Protein AF-A0A5J4VX66-F1 (afdb_monomer_lite)

Secondary structure (DSSP, 8-state):
-------EEEE----------------------------THHHHHHHHHHHHHHTTSS------------PPPHHHHHHHHHHHHHHHHH-S-GGGGGGGHHHHHHHHHHS-HHHHHHHHHHHHHHHHTT-----HHHHHHHHHHHHHHHHHHHHHHHHHHHHHHHHHHHHHHHHHHHHHHHHHHH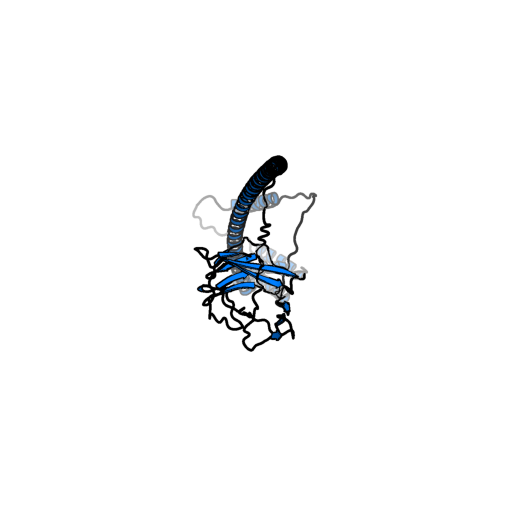HHHHHHHHHHHHHHHHHHHHHHHHHHHHHHHHHHHHHTTS-------------PPPPPEE---SSSEEE-TTSEEEEESSSS-----EES---SSEEEEEEE-S--SS-EEEEE-TT----TT--TTSTTTTTSEEEEETTS-EEETTEEE--SPPP-TT-EEEEEEESSSSS-EEE-

Foldseek 3Di:
DDDDAFAAEEADDDDDDDDDDDDDDDDDDDDDDDDDDDDPVVVVVVVVVVVVVVVVVDDDDDDDDPPPPPDPPPVVLLVVLVVLQVCLVPDPDCLVCLVCLVVLVVCLVPNDPSSVVSSVSSNVSCVVVVSDRPDVVVVVVVVVVVVVVVVVVVVVVVVVVVVVVVVVVVVVVVVVVVVVVVVVVVVVVVVVVVVVVVVVVVVVVVVVVVVVVVVVVVVVVVVVPDDDDDDDDPPPDDDDDDDKDKDDDDDAWDDDVVHSYIYGRDPWDDDIDMDDDDQAAKDKRKYWYQAQPWDKDWDFDPPDDADIRGDCLDPPNLQRIWIQTQCQWIGHPNDIDHDGDHHHHGDIDMWMWHNPDVVTDIDD

Sequence (364 aa):
MGQKSQLVTFLSPLHLFFIENLCNSWSSQFLQGKNCDRTTSDVQKELKQNHQKLNKKHTSSSSEQEQEEESEPIFVKVGLLTVVQKLAEEIENPIILGDLVPILEEIKKNGEKEMIKKARTILGCLREQEITAPQLNELNEKDEKIRQLEETNRRHEEQIRRNNEENRRKISDLVKKDEQNKMKISDLQRKDEDNKRKISDLQRKDEDNKRKISDLERQLADSKSKPIIINQIDSKPKSEEIPISITVPSGSYTKKEGEFTYTSTKDEWKTFPISPDVSKGVYRCEMKINKEEGASVGVMNQGLEVPFGKWPGFEPYCKDCKVFYKSGKVGQQSEYTDGNQQMKDGDLVSIEVNMDATPRTAHL

Structure (mmCIF, N/CA/C/O backbone):
data_AF-A0A5J4VX66-F1
#
_entry.id   AF-A0A5J4VX66-F1
#
loop_
_atom_site.group_PDB
_atom_site.id
_atom_site.type_symbol
_atom_site.label_atom_id
_atom_site.label_alt_id
_atom_site.label_comp_id
_atom_site.label_asym_id
_atom_site.label_entity_id
_atom_site.label_seq_id
_atom_site.pdbx_PDB_ins_code
_atom_site.Cartn_x
_atom_site.Cartn_y
_atom_site.Cartn_z
_atom_site.occupancy
_atom_site.B_iso_or_equiv
_atom_site.auth_seq_id
_atom_site.auth_comp_id
_atom_site.auth_asym_id
_atom_site.auth_atom_id
_atom_site.pdbx_PDB_model_num
ATOM 1 N N . MET A 1 1 ? -11.323 10.016 47.876 1.00 28.33 1 MET A N 1
ATOM 2 C CA . MET A 1 1 ? -10.208 9.176 48.369 1.00 28.33 1 MET A CA 1
ATOM 3 C C . MET A 1 1 ? -9.547 8.556 47.155 1.00 28.33 1 MET A C 1
ATOM 5 O O . MET A 1 1 ? -10.268 8.088 46.285 1.00 28.33 1 MET A O 1
ATOM 9 N N . GLY A 1 2 ? -8.232 8.738 47.034 1.00 30.25 2 GLY A N 1
ATOM 10 C CA . GLY A 1 2 ? -7.498 8.664 45.769 1.00 30.25 2 GLY A CA 1
ATOM 11 C C . GLY A 1 2 ? -7.409 7.266 45.166 1.00 30.25 2 GLY A C 1
ATOM 12 O O . GLY A 1 2 ? -7.047 6.322 45.861 1.00 30.25 2 GLY A O 1
ATOM 13 N N . GLN A 1 3 ? -7.702 7.182 43.868 1.00 25.17 3 GLN A N 1
ATOM 14 C CA . GLN A 1 3 ? -7.319 6.063 43.011 1.00 25.17 3 GLN A CA 1
ATOM 15 C C . GLN A 1 3 ? -5.794 6.059 42.889 1.00 25.17 3 GLN A C 1
ATOM 17 O O . GLN A 1 3 ? -5.202 7.065 42.491 1.00 25.17 3 GLN A O 1
ATOM 22 N N . LYS A 1 4 ? -5.153 4.949 43.253 1.00 24.64 4 LYS A N 1
ATOM 23 C CA . LYS A 1 4 ? -3.740 4.717 42.952 1.00 24.64 4 LYS A CA 1
ATOM 24 C C . LYS A 1 4 ? -3.673 3.797 41.738 1.00 24.64 4 LYS A C 1
ATOM 26 O O . LYS A 1 4 ? -3.465 2.600 41.872 1.00 24.64 4 LYS A O 1
ATOM 31 N N . SER A 1 5 ? -3.818 4.368 40.543 1.00 27.53 5 SER A N 1
ATOM 32 C CA . SER A 1 5 ? -3.482 3.657 39.307 1.00 27.53 5 SER A CA 1
ATOM 33 C C . SER A 1 5 ? -1.985 3.337 39.314 1.00 27.53 5 SER A C 1
ATOM 35 O O . SER A 1 5 ? -1.147 4.238 39.401 1.00 27.53 5 SER A O 1
ATOM 37 N N . GLN A 1 6 ? -1.639 2.051 39.265 1.00 33.50 6 GLN A N 1
ATOM 38 C CA . GLN A 1 6 ? -0.253 1.611 39.127 1.00 33.50 6 GLN A CA 1
ATOM 39 C C . GLN A 1 6 ? 0.161 1.760 37.663 1.00 33.50 6 GLN A C 1
ATOM 41 O O . GLN A 1 6 ? -0.250 1.002 36.793 1.00 33.50 6 GLN A O 1
ATOM 46 N N . LEU A 1 7 ? 0.942 2.804 37.396 1.00 29.03 7 LEU A N 1
ATOM 47 C CA . LEU A 1 7 ? 1.386 3.190 36.065 1.00 29.03 7 LEU A CA 1
ATOM 48 C C . LEU A 1 7 ? 2.610 2.350 35.657 1.00 29.03 7 LEU A C 1
ATOM 50 O O . LEU A 1 7 ? 3.665 2.431 36.290 1.00 29.03 7 LEU A O 1
ATOM 54 N N . VAL A 1 8 ? 2.474 1.558 34.595 1.00 31.41 8 VAL A N 1
ATOM 55 C CA . VAL A 1 8 ? 3.586 0.841 33.947 1.00 31.41 8 VAL A CA 1
ATOM 56 C C . VAL A 1 8 ? 4.132 1.726 32.814 1.00 31.41 8 VAL A C 1
ATOM 58 O O . VAL A 1 8 ? 3.337 2.267 32.049 1.00 31.41 8 VAL A O 1
ATOM 61 N N . THR A 1 9 ? 5.454 1.911 32.703 1.00 30.39 9 THR A N 1
ATOM 62 C CA . THR A 1 9 ? 6.088 2.927 31.822 1.00 30.39 9 THR A CA 1
ATOM 63 C C . THR A 1 9 ? 7.230 2.335 30.995 1.00 30.39 9 THR A C 1
ATOM 65 O O . THR A 1 9 ? 8.002 1.561 31.539 1.00 30.39 9 THR A O 1
ATOM 68 N N . PHE A 1 10 ? 7.412 2.730 29.725 1.00 31.98 10 PHE A N 1
ATOM 69 C CA . PHE A 1 10 ? 8.552 2.296 28.894 1.00 31.98 10 PHE A CA 1
ATOM 70 C C . PHE A 1 10 ? 9.232 3.449 28.123 1.00 31.98 10 PHE A C 1
ATOM 72 O O . PHE A 1 10 ? 8.546 4.379 27.696 1.00 31.98 10 PHE A O 1
ATOM 79 N N . LEU A 1 11 ? 10.568 3.400 27.953 1.00 32.88 11 LEU A N 1
ATOM 80 C CA . LEU A 1 11 ? 11.398 4.404 27.246 1.00 32.88 11 LEU A CA 1
ATOM 81 C C . LEU A 1 11 ? 12.502 3.751 26.353 1.00 32.88 11 LEU A C 1
ATOM 83 O O . LEU A 1 11 ? 13.255 2.937 26.876 1.00 32.88 11 LEU A O 1
ATOM 87 N N . SER A 1 12 ? 12.530 4.129 25.052 1.00 38.22 12 SER A N 1
ATOM 88 C CA . SER A 1 12 ? 13.565 4.279 23.955 1.00 38.22 12 SER A CA 1
ATOM 89 C C . SER A 1 12 ? 14.944 3.548 23.960 1.00 38.22 12 SER A C 1
ATOM 91 O O . SER A 1 12 ? 15.322 3.157 25.058 1.00 38.22 12 SER A O 1
ATOM 93 N N . PRO A 1 13 ? 15.789 3.475 22.865 1.00 47.50 13 PRO A N 1
ATOM 94 C CA . PRO A 1 13 ? 15.903 4.411 21.698 1.00 47.50 13 PRO A CA 1
ATOM 95 C C . PRO A 1 13 ? 16.392 3.945 20.269 1.00 47.50 13 PRO A C 1
ATOM 97 O O . PRO A 1 13 ? 17.110 2.964 20.127 1.00 47.50 13 PRO A O 1
ATOM 100 N N . LEU A 1 14 ? 16.077 4.786 19.249 1.00 24.66 14 LEU A N 1
ATOM 101 C CA . LEU A 1 14 ? 16.797 5.265 18.012 1.00 24.66 14 LEU A CA 1
ATOM 102 C C . LEU A 1 14 ? 17.849 4.410 17.235 1.00 24.66 14 LEU A C 1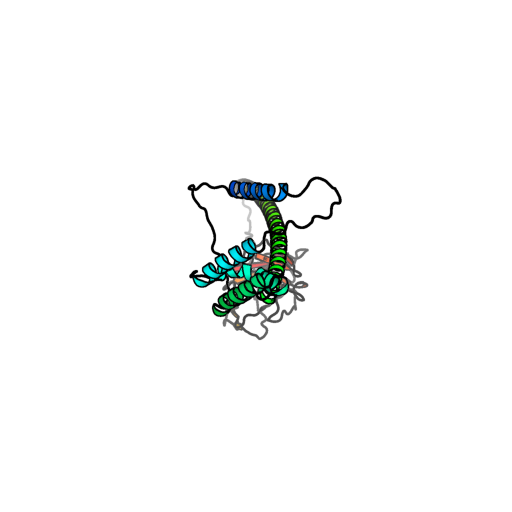
ATOM 104 O O . LEU A 1 14 ? 18.895 4.110 17.801 1.00 24.66 14 LEU A O 1
ATOM 108 N N . HIS A 1 15 ? 17.727 4.309 15.883 1.00 22.38 15 HIS A N 1
ATOM 109 C CA . HIS A 1 15 ? 18.606 4.987 14.874 1.00 22.38 15 HIS A CA 1
ATOM 110 C C . HIS A 1 15 ? 18.255 4.769 13.367 1.00 22.38 15 HIS A C 1
ATOM 112 O O . HIS A 1 15 ? 17.775 3.717 12.960 1.00 22.38 15 HIS A O 1
ATOM 118 N N . LEU A 1 16 ? 18.572 5.790 12.544 1.00 21.75 16 LEU A N 1
ATOM 119 C CA . LEU A 1 16 ? 18.604 5.865 11.060 1.00 21.75 16 LEU A CA 1
ATOM 120 C C . LEU A 1 16 ? 19.635 4.923 10.380 1.00 21.75 16 LEU A C 1
ATOM 122 O O . LEU A 1 16 ? 20.741 4.824 10.905 1.00 21.75 16 LEU A O 1
ATOM 126 N N . PHE A 1 17 ? 19.357 4.421 9.153 1.00 20.06 17 PHE A N 1
ATOM 127 C CA . PHE A 1 17 ? 20.021 4.770 7.854 1.00 20.06 17 PHE A CA 1
ATOM 128 C C . PHE A 1 17 ? 19.624 3.851 6.662 1.00 20.06 17 PHE A C 1
ATOM 130 O O . PHE A 1 17 ? 19.423 2.662 6.876 1.00 20.06 17 PHE A O 1
ATOM 137 N N . PHE A 1 18 ? 19.565 4.413 5.432 1.00 19.34 18 PHE A N 1
ATOM 138 C CA . PHE A 1 18 ? 20.145 3.980 4.115 1.00 19.34 18 PHE A CA 1
ATOM 139 C C . PHE A 1 18 ? 19.462 4.780 2.969 1.00 19.34 18 PHE A C 1
ATOM 141 O O . PHE A 1 18 ? 18.240 4.789 2.892 1.00 19.34 18 PHE A O 1
ATOM 148 N N . ILE A 1 19 ? 20.114 5.728 2.270 1.00 22.38 19 ILE A N 1
ATOM 149 C CA . ILE A 1 19 ? 20.975 5.671 1.052 1.00 22.38 19 ILE A CA 1
ATOM 150 C C . ILE A 1 19 ? 20.392 4.901 -0.153 1.00 22.38 19 ILE A C 1
ATOM 152 O O . ILE A 1 19 ? 20.441 3.681 -0.161 1.00 22.38 19 ILE A O 1
ATOM 156 N N . GLU A 1 20 ? 20.000 5.650 -1.199 1.00 22.31 20 GLU A N 1
ATOM 157 C CA . GLU A 1 20 ? 20.262 5.426 -2.645 1.00 22.31 20 GLU A CA 1
ATOM 158 C C . GLU A 1 20 ? 19.949 6.753 -3.389 1.00 22.31 20 GLU A C 1
ATOM 160 O O . GLU A 1 20 ? 18.867 7.310 -3.246 1.00 22.31 20 GLU A O 1
ATOM 165 N N . ASN A 1 21 ? 20.957 7.511 -3.832 1.00 22.28 21 ASN A N 1
ATOM 166 C CA . ASN A 1 21 ? 21.608 7.537 -5.155 1.00 22.28 21 ASN A CA 1
ATOM 167 C C . ASN A 1 21 ? 20.771 8.079 -6.339 1.00 22.28 21 ASN A C 1
ATOM 169 O O . ASN A 1 21 ? 19.810 7.468 -6.780 1.00 22.28 21 ASN A O 1
ATOM 173 N N . LEU A 1 22 ? 21.253 9.223 -6.857 1.00 23.11 22 LEU A N 1
ATOM 174 C CA . LEU A 1 22 ? 21.385 9.640 -8.266 1.00 23.11 22 LEU A CA 1
ATOM 175 C C . LEU A 1 22 ? 20.269 9.252 -9.259 1.00 23.11 22 LEU A C 1
ATOM 177 O O . LEU A 1 22 ? 20.158 8.097 -9.643 1.00 23.11 22 LEU A O 1
ATOM 181 N N . CYS A 1 23 ? 19.595 10.243 -9.857 1.00 22.12 23 CYS A N 1
ATOM 182 C CA . CYS A 1 23 ? 19.943 10.784 -11.186 1.00 22.12 23 CYS A CA 1
ATOM 183 C C . CYS A 1 23 ? 18.828 11.712 -11.727 1.00 22.12 23 CYS A C 1
ATOM 185 O O . CYS A 1 23 ? 17.652 11.372 -11.698 1.00 22.12 23 CYS A O 1
ATOM 187 N N . ASN A 1 24 ? 19.247 12.877 -12.226 1.00 24.03 24 ASN A N 1
ATOM 188 C CA . ASN A 1 24 ? 18.718 13.686 -13.335 1.00 24.03 24 ASN A CA 1
ATOM 189 C C . ASN A 1 24 ? 17.278 13.467 -13.852 1.00 24.03 24 ASN A C 1
ATOM 191 O O . ASN A 1 24 ? 16.970 12.422 -14.411 1.00 24.03 24 ASN A O 1
ATOM 195 N N . SER A 1 25 ? 16.508 14.561 -13.944 1.00 24.12 25 SER A N 1
ATOM 196 C CA . SER A 1 25 ? 15.957 14.979 -15.245 1.00 24.12 25 SER A CA 1
ATOM 197 C C . SER A 1 25 ? 15.531 16.448 -15.253 1.00 24.12 25 SER A C 1
ATOM 199 O O . SER A 1 25 ? 14.672 16.888 -14.495 1.00 24.12 25 SER A O 1
ATOM 201 N N . TRP A 1 26 ? 16.134 17.178 -16.185 1.00 22.66 26 TRP A N 1
ATOM 202 C CA . TRP A 1 26 ? 15.591 18.364 -16.841 1.00 22.66 26 TRP A CA 1
ATOM 203 C C . TRP A 1 26 ? 14.411 17.994 -17.761 1.00 22.66 26 TRP A C 1
ATOM 205 O O . TRP A 1 26 ? 14.275 16.831 -18.137 1.00 22.66 26 TRP A O 1
ATOM 215 N N . SER A 1 27 ? 13.686 19.024 -18.224 1.00 25.44 27 SER A N 1
ATOM 216 C CA . SER A 1 27 ? 12.622 19.036 -19.260 1.00 25.44 27 SER A CA 1
ATOM 217 C C . SER A 1 27 ? 11.206 18.784 -18.723 1.00 25.44 27 SER A C 1
ATOM 219 O O . SER A 1 27 ? 10.980 17.826 -18.001 1.00 25.44 27 SER A O 1
ATOM 221 N N . SER A 1 28 ? 10.167 19.568 -19.019 1.00 26.17 28 SER A N 1
ATOM 222 C CA . SER A 1 28 ? 9.960 20.713 -19.919 1.00 26.17 28 SER A CA 1
ATOM 223 C C . SER A 1 28 ? 8.655 21.403 -19.508 1.00 26.17 28 SER A C 1
ATOM 225 O O . SER A 1 28 ? 7.717 20.701 -19.149 1.00 26.17 28 SER A O 1
ATOM 227 N N . GLN A 1 29 ? 8.523 22.719 -19.716 1.00 27.16 29 GLN A N 1
ATOM 228 C CA . GLN A 1 29 ? 7.242 23.310 -20.127 1.00 27.16 29 GLN A CA 1
ATOM 229 C C . GLN A 1 29 ? 7.456 24.466 -21.122 1.00 27.16 29 GLN A C 1
ATOM 231 O O . GLN A 1 29 ? 8.001 25.511 -20.795 1.00 27.16 29 GLN A O 1
ATOM 236 N N . PHE A 1 30 ? 7.016 24.176 -22.348 1.00 25.38 30 PHE A N 1
ATOM 237 C CA . PHE A 1 30 ? 6.320 25.007 -23.333 1.00 25.38 30 PHE A CA 1
ATOM 238 C C . PHE A 1 30 ? 6.886 26.347 -23.846 1.00 25.38 30 PHE A C 1
ATOM 240 O O . PHE A 1 30 ? 6.917 27.373 -23.175 1.00 25.38 30 PHE A O 1
ATOM 247 N N . LEU A 1 31 ? 7.155 26.305 -25.156 1.00 29.14 31 LEU A N 1
ATOM 248 C CA . LEU A 1 31 ? 7.210 27.397 -26.125 1.00 29.14 31 LEU A CA 1
ATOM 249 C C . LEU A 1 31 ? 5.894 28.192 -26.198 1.00 29.14 31 LEU A C 1
ATOM 251 O O . LEU A 1 31 ? 4.817 27.611 -26.335 1.00 29.14 31 LEU A O 1
ATOM 255 N N . GLN A 1 32 ? 6.010 29.519 -26.286 1.00 28.36 32 GLN A N 1
ATOM 256 C CA . GLN A 1 32 ? 5.078 30.357 -27.040 1.00 28.36 32 GLN A CA 1
ATOM 257 C C . GLN A 1 32 ? 5.788 30.929 -28.274 1.00 28.36 32 GLN A C 1
ATOM 259 O O . GLN A 1 32 ? 6.827 31.570 -28.167 1.00 28.36 32 GLN A O 1
ATOM 264 N N . GLY A 1 33 ? 5.179 30.629 -29.425 1.00 28.02 33 GLY A N 1
ATOM 265 C CA . GLY A 1 33 ? 5.251 31.221 -30.765 1.00 28.02 33 GLY A CA 1
ATOM 266 C C . GLY A 1 33 ? 6.369 32.193 -31.158 1.00 28.02 33 GLY A C 1
ATOM 267 O O . GLY A 1 33 ? 6.520 33.257 -30.568 1.00 28.02 33 GLY A O 1
ATOM 268 N N . LYS A 1 34 ? 6.959 31.941 -32.336 1.00 31.97 34 LYS A N 1
ATOM 269 C CA . LYS A 1 34 ? 6.631 32.659 -33.590 1.00 31.97 34 LYS A CA 1
ATOM 270 C C . LYS A 1 34 ? 7.486 32.147 -34.765 1.00 31.97 34 LYS A C 1
ATOM 272 O O . LYS A 1 34 ? 8.694 32.022 -34.641 1.00 31.97 34 LYS A O 1
ATOM 277 N N . ASN A 1 35 ? 6.793 31.869 -35.872 1.00 31.75 35 ASN A N 1
ATOM 278 C CA . ASN A 1 35 ? 7.180 31.888 -37.290 1.00 31.75 35 ASN A CA 1
ATOM 279 C C . ASN A 1 35 ? 8.654 31.701 -37.690 1.00 31.75 35 ASN A C 1
ATOM 281 O O . ASN A 1 35 ? 9.466 32.599 -37.489 1.00 31.75 35 ASN A O 1
ATOM 285 N N . CYS A 1 36 ? 8.920 30.659 -38.486 1.00 31.31 36 CYS A N 1
ATOM 286 C CA . CYS A 1 36 ? 9.603 30.844 -39.770 1.00 31.31 36 CYS A CA 1
ATOM 287 C C . CYS A 1 36 ? 9.294 29.674 -40.719 1.00 31.31 36 CYS A C 1
ATOM 289 O O . CYS A 1 36 ? 9.492 28.508 -40.378 1.00 31.31 36 CYS A O 1
ATOM 291 N N . ASP A 1 37 ? 8.772 30.020 -41.891 1.00 42.91 37 ASP A N 1
ATOM 292 C CA . ASP A 1 37 ? 8.395 29.141 -42.991 1.00 42.91 37 ASP A CA 1
ATOM 293 C C . ASP A 1 37 ? 9.602 28.474 -43.662 1.00 42.91 37 ASP A C 1
ATOM 295 O O . ASP A 1 37 ? 10.536 29.149 -44.096 1.00 42.91 37 ASP A O 1
ATOM 299 N N . ARG A 1 38 ? 9.522 27.149 -43.820 1.00 38.09 38 ARG A N 1
ATOM 300 C CA . ARG A 1 38 ? 9.864 26.381 -45.036 1.00 38.09 38 ARG A CA 1
ATOM 301 C C . ARG A 1 38 ? 9.614 24.908 -44.734 1.00 38.09 38 ARG A C 1
ATOM 303 O O . ARG A 1 38 ? 10.350 24.279 -43.979 1.00 38.09 38 ARG A O 1
ATOM 310 N N . THR A 1 39 ? 8.547 24.355 -45.296 1.00 41.06 39 THR A N 1
ATOM 311 C CA . THR A 1 39 ? 8.200 22.953 -45.082 1.00 41.06 39 THR A CA 1
ATOM 312 C C . THR A 1 39 ? 9.131 22.040 -45.874 1.00 41.06 39 THR A C 1
ATOM 314 O O . THR A 1 39 ? 9.280 22.169 -47.087 1.00 41.06 39 THR A O 1
ATOM 317 N N . THR A 1 40 ? 9.688 21.045 -45.190 1.00 40.88 40 THR A N 1
ATOM 318 C CA . THR A 1 40 ? 10.503 19.920 -45.686 1.00 40.88 40 THR A CA 1
ATOM 319 C C . THR A 1 40 ? 9.847 19.085 -46.804 1.00 40.88 40 THR A C 1
ATOM 321 O O . THR A 1 40 ? 10.491 18.214 -47.385 1.00 40.88 40 THR A O 1
ATOM 324 N N . SER A 1 41 ? 8.591 19.381 -47.152 1.00 46.91 41 SER A N 1
ATOM 325 C CA . SER A 1 41 ? 7.848 18.823 -48.286 1.00 46.91 41 SER A CA 1
ATOM 326 C C . SER A 1 41 ? 8.359 19.320 -49.648 1.00 46.91 41 SER A C 1
ATOM 328 O O . SER A 1 41 ? 8.357 18.557 -50.615 1.00 46.91 41 SER A O 1
ATOM 330 N N . ASP A 1 42 ? 8.843 20.563 -49.744 1.00 48.31 42 ASP A N 1
ATOM 331 C CA . ASP A 1 42 ? 9.209 21.152 -51.043 1.00 48.31 42 ASP A CA 1
ATOM 332 C C . ASP A 1 42 ? 10.585 20.676 -51.532 1.00 48.31 42 ASP A C 1
ATOM 334 O O . ASP A 1 42 ? 10.756 20.358 -52.709 1.00 48.31 42 ASP A O 1
ATOM 338 N N . VAL A 1 43 ? 11.524 20.456 -50.606 1.00 48.53 43 VAL A N 1
ATOM 339 C CA . VAL A 1 43 ? 12.864 19.919 -50.910 1.00 48.53 43 VAL A CA 1
ATOM 340 C C . VAL A 1 43 ? 12.799 18.446 -51.352 1.00 48.53 43 VAL A C 1
ATOM 342 O O . VAL A 1 43 ? 13.544 18.020 -52.235 1.00 48.53 43 VAL A O 1
ATOM 345 N N . GLN A 1 44 ? 11.858 17.654 -50.819 1.00 43.09 44 GLN A N 1
ATOM 346 C CA . GLN A 1 44 ? 11.659 16.263 -51.258 1.00 43.09 44 GLN A CA 1
ATOM 347 C C . GLN A 1 44 ? 10.990 16.146 -52.637 1.00 43.09 44 GLN A C 1
ATOM 349 O O . GLN A 1 44 ? 11.171 15.133 -53.322 1.00 43.09 44 GLN A O 1
ATOM 354 N N . LYS A 1 45 ? 10.233 17.162 -53.068 1.00 51.44 45 LYS A N 1
ATOM 355 C CA . LYS A 1 45 ? 9.588 17.188 -54.390 1.00 51.44 45 LYS A CA 1
ATOM 356 C C . LYS A 1 45 ? 10.583 17.540 -55.501 1.00 51.44 45 LYS A C 1
ATOM 358 O O . LYS A 1 45 ? 10.530 16.929 -56.568 1.00 51.44 45 LYS A O 1
ATOM 363 N N . GLU A 1 46 ? 11.534 18.431 -55.221 1.00 46.94 46 GLU A N 1
ATOM 364 C CA . GLU A 1 46 ? 12.599 18.825 -56.156 1.00 46.94 46 GLU A CA 1
ATOM 365 C C . GLU A 1 46 ? 13.635 17.703 -56.383 1.00 46.94 46 GLU A C 1
ATOM 367 O O . GLU A 1 46 ? 14.020 17.421 -57.521 1.00 46.94 46 GLU A O 1
ATOM 372 N N . LEU A 1 47 ? 13.999 16.955 -55.331 1.00 44.41 47 LEU A N 1
ATOM 373 C CA . LEU A 1 47 ? 14.911 15.804 -55.437 1.00 44.41 47 LEU A CA 1
ATOM 374 C C . LEU A 1 47 ? 14.308 14.622 -56.221 1.00 44.41 47 LEU A C 1
ATOM 376 O O . LEU A 1 47 ? 15.016 13.968 -56.991 1.00 44.41 47 LEU A O 1
ATOM 380 N N . LYS A 1 48 ? 12.994 14.375 -56.104 1.00 48.12 48 LYS A N 1
ATOM 381 C CA . LYS A 1 48 ? 12.308 13.322 -56.879 1.00 48.12 48 LYS A CA 1
ATOM 382 C C . LYS A 1 48 ? 12.138 13.680 -58.361 1.00 48.12 48 LYS A C 1
ATOM 384 O O . LYS A 1 48 ? 12.227 12.786 -59.204 1.00 48.12 48 LYS A O 1
ATOM 389 N N . GLN A 1 49 ? 11.952 14.959 -58.701 1.00 46.72 49 GLN A N 1
ATOM 390 C CA . GLN A 1 49 ? 11.867 15.399 -60.101 1.00 46.72 49 GLN A CA 1
ATOM 391 C C . GLN A 1 49 ? 13.215 15.341 -60.836 1.00 46.72 49 GLN A C 1
ATOM 393 O O . GLN A 1 49 ? 13.235 14.990 -62.018 1.00 46.72 49 GLN A O 1
ATOM 398 N N . ASN A 1 50 ? 14.338 15.597 -60.156 1.00 43.69 50 ASN A N 1
ATOM 399 C CA . ASN A 1 50 ? 15.664 15.481 -60.776 1.00 43.69 50 ASN A CA 1
ATOM 400 C C . ASN A 1 50 ? 16.107 14.022 -60.980 1.00 43.69 50 ASN A C 1
ATOM 402 O O . ASN A 1 50 ? 16.649 13.699 -62.038 1.00 43.69 50 ASN A O 1
ATOM 406 N N . HIS A 1 51 ? 15.783 13.108 -60.057 1.00 41.78 51 HIS A N 1
ATOM 407 C CA . HIS A 1 51 ? 16.065 11.675 -60.242 1.00 41.78 51 HIS A CA 1
ATOM 408 C C . HIS A 1 51 ? 15.234 11.040 -61.378 1.00 41.78 51 HIS A C 1
ATOM 410 O O . HIS A 1 51 ? 15.730 10.194 -62.120 1.00 41.78 51 HIS A O 1
ATOM 416 N N . GLN A 1 52 ? 13.988 11.487 -61.589 1.00 43.09 52 GLN A N 1
ATOM 417 C CA . GLN A 1 52 ? 13.163 11.024 -62.716 1.00 43.09 52 GLN A CA 1
ATOM 418 C C . GLN A 1 52 ? 13.583 11.596 -64.080 1.00 43.09 52 GLN A C 1
ATOM 420 O O . GLN A 1 52 ? 13.266 10.986 -65.102 1.00 43.09 52 GLN A O 1
ATOM 425 N N . LYS A 1 53 ? 14.300 12.729 -64.131 1.00 41.44 53 LYS A N 1
ATOM 426 C CA . LYS A 1 53 ? 14.846 13.279 -65.386 1.00 41.44 53 LYS A CA 1
ATOM 427 C C . LYS A 1 53 ? 16.120 12.567 -65.849 1.00 41.44 53 LYS A C 1
ATOM 429 O O . LYS A 1 53 ? 16.307 12.456 -67.057 1.00 41.44 53 LYS A O 1
ATOM 434 N N . LEU A 1 54 ? 16.940 12.030 -64.938 1.00 38.59 54 LEU A N 1
ATOM 435 C CA . LEU A 1 54 ? 18.095 11.201 -65.317 1.00 38.59 54 LEU A CA 1
ATOM 436 C C . LEU A 1 54 ? 17.687 9.785 -65.766 1.00 38.59 54 LEU A C 1
ATOM 438 O O . LEU A 1 54 ? 18.221 9.286 -66.752 1.00 38.59 54 LEU A O 1
ATOM 442 N N . ASN A 1 55 ? 16.675 9.174 -65.139 1.00 35.47 55 ASN A N 1
ATOM 443 C CA . ASN A 1 55 ? 16.249 7.804 -65.473 1.00 35.47 55 ASN A CA 1
ATOM 444 C C . ASN A 1 55 ? 15.316 7.679 -66.692 1.00 35.47 55 ASN A C 1
ATOM 446 O O . ASN A 1 55 ? 14.968 6.569 -67.077 1.00 35.47 55 ASN A O 1
ATOM 450 N N . LYS A 1 56 ? 14.913 8.782 -67.340 1.00 34.12 56 LYS A N 1
ATOM 451 C CA . LYS A 1 56 ? 14.069 8.741 -68.553 1.00 34.12 56 LYS A CA 1
ATOM 452 C C . LYS A 1 56 ? 14.843 8.685 -69.874 1.00 34.12 56 LYS A C 1
ATOM 454 O O . LYS A 1 56 ? 14.210 8.623 -70.924 1.00 34.12 56 LYS A O 1
ATOM 459 N N . LYS A 1 57 ? 16.182 8.693 -69.844 1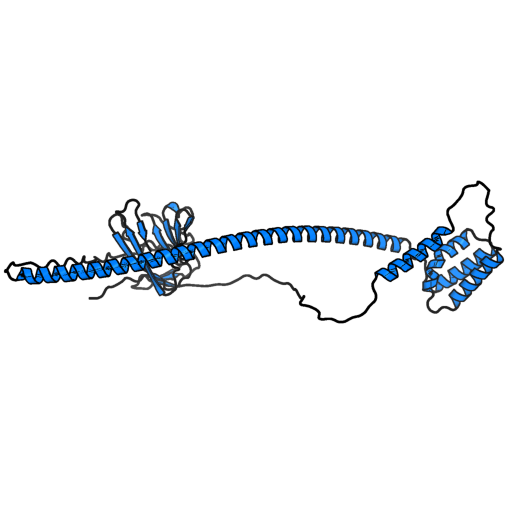.00 37.03 57 LYS A N 1
ATOM 460 C CA . LYS A 1 57 ? 17.017 8.529 -71.050 1.00 37.03 57 LYS A CA 1
ATOM 461 C C . LYS A 1 57 ? 17.394 7.072 -71.346 1.00 37.03 57 LYS A C 1
ATOM 463 O O . LYS A 1 57 ? 17.784 6.771 -72.466 1.00 37.03 57 LYS A O 1
ATOM 468 N N . HIS A 1 58 ? 17.194 6.168 -70.389 1.00 38.50 58 HIS A N 1
ATOM 469 C CA . HIS A 1 58 ? 17.396 4.733 -70.560 1.00 38.50 58 HIS A CA 1
ATOM 470 C C . HIS A 1 58 ? 16.131 4.000 -70.134 1.00 38.50 58 HIS A C 1
ATOM 472 O O . HIS A 1 58 ? 15.993 3.692 -68.964 1.00 38.50 58 HIS A O 1
ATOM 478 N N . THR A 1 59 ? 15.194 3.799 -71.062 1.00 32.66 59 THR A N 1
ATOM 479 C CA . THR A 1 59 ? 14.371 2.580 -71.204 1.00 32.66 59 THR A CA 1
ATOM 480 C C . THR A 1 59 ? 13.205 2.866 -72.148 1.00 32.66 59 THR A C 1
ATOM 482 O O . THR A 1 59 ? 12.144 3.306 -71.709 1.00 32.66 59 THR A O 1
ATOM 485 N N . SER A 1 60 ? 13.384 2.552 -73.431 1.00 29.20 60 SER A N 1
ATOM 486 C CA . SER A 1 60 ? 12.356 1.851 -74.208 1.00 29.20 60 SER A CA 1
ATOM 487 C C . SER A 1 60 ? 12.911 1.374 -75.552 1.00 29.20 60 SER A C 1
ATOM 489 O O . SER A 1 60 ? 13.313 2.189 -76.375 1.00 29.20 60 SER A O 1
ATOM 491 N N . SER A 1 61 ? 12.789 0.058 -75.749 1.00 28.59 61 SER A N 1
ATOM 492 C CA . SER A 1 61 ? 12.795 -0.709 -77.003 1.00 28.59 61 SER A CA 1
ATOM 493 C C . SER A 1 61 ? 14.082 -1.439 -77.404 1.00 28.59 61 SER A C 1
ATOM 495 O O . SER A 1 61 ? 15.127 -0.855 -77.649 1.00 28.59 61 SER A O 1
ATOM 497 N N . SER A 1 62 ? 13.899 -2.754 -77.501 1.00 32.28 62 SER A N 1
ATOM 498 C CA . SER A 1 62 ? 14.759 -3.817 -78.010 1.00 32.28 62 SER A CA 1
ATOM 499 C C . SER A 1 62 ? 15.168 -3.622 -79.475 1.00 32.28 62 SER A C 1
ATOM 501 O O . SER A 1 62 ? 14.314 -3.324 -80.308 1.00 32.28 62 SER A O 1
ATOM 503 N N . SER A 1 63 ? 16.446 -3.869 -79.769 1.00 29.73 63 SER A N 1
ATOM 504 C CA . SER A 1 63 ? 16.930 -4.482 -81.014 1.00 29.73 63 SER A CA 1
ATOM 505 C C . SER A 1 63 ? 18.416 -4.817 -80.860 1.00 29.73 63 SER A C 1
ATOM 507 O O . SER A 1 63 ? 19.212 -3.947 -80.515 1.00 29.73 63 SER A O 1
ATOM 509 N N . GLU A 1 64 ? 18.771 -6.079 -81.094 1.00 40.94 64 GLU A N 1
ATOM 510 C CA . GLU A 1 64 ? 20.148 -6.560 -81.211 1.00 40.94 64 GLU A CA 1
ATOM 511 C C . GLU A 1 64 ? 20.856 -5.821 -82.354 1.00 40.94 64 GLU A C 1
ATOM 513 O O . GLU A 1 64 ? 20.575 -6.054 -83.527 1.00 40.94 64 GLU A O 1
ATOM 518 N N . GLN A 1 65 ? 21.765 -4.917 -82.006 1.00 34.91 65 GLN A N 1
ATOM 519 C CA . GLN A 1 65 ? 22.834 -4.446 -82.877 1.00 34.91 65 GLN A CA 1
ATOM 520 C C . GLN A 1 65 ? 24.068 -4.295 -81.996 1.00 34.91 65 GLN A C 1
ATOM 522 O O . GLN A 1 65 ? 23.992 -3.680 -80.931 1.00 34.91 65 GLN A O 1
ATOM 527 N N . GLU A 1 66 ? 25.177 -4.897 -82.420 1.00 43.00 66 GLU A N 1
ATOM 528 C CA . GLU A 1 66 ? 26.508 -4.616 -81.890 1.00 43.00 66 GLU A CA 1
ATOM 529 C C . GLU A 1 66 ? 26.702 -3.098 -81.912 1.00 43.00 66 GLU A C 1
ATOM 531 O O . GLU A 1 66 ? 26.852 -2.485 -82.968 1.00 43.00 66 GLU A O 1
ATOM 536 N N . GLN A 1 67 ? 26.594 -2.471 -80.742 1.00 35.19 67 GLN A N 1
ATOM 537 C CA . GLN A 1 67 ? 26.980 -1.084 -80.578 1.00 35.19 67 GLN A CA 1
ATOM 538 C C . GLN A 1 67 ? 28.503 -1.082 -80.591 1.00 35.19 67 GLN A C 1
ATOM 540 O O . GLN A 1 67 ? 29.138 -1.417 -79.593 1.00 35.19 67 GLN A O 1
ATOM 545 N N . GLU A 1 68 ? 29.088 -0.733 -81.737 1.00 42.72 68 GLU A N 1
ATOM 546 C CA . GLU A 1 68 ? 30.387 -0.072 -81.733 1.00 42.72 68 GLU A CA 1
ATOM 547 C C . GLU A 1 68 ? 30.243 1.109 -80.770 1.00 42.72 68 GLU A C 1
ATOM 549 O O . GLU A 1 68 ? 29.508 2.059 -81.046 1.00 42.72 68 GLU A O 1
ATOM 554 N N . GLU A 1 69 ? 30.849 0.997 -79.583 1.00 46.53 69 GLU A N 1
ATOM 555 C CA . GLU A 1 69 ? 30.983 2.125 -78.674 1.00 46.53 69 GLU A CA 1
ATOM 556 C C . GLU A 1 69 ? 31.586 3.264 -79.490 1.00 46.53 69 GLU A C 1
ATOM 558 O O . GLU A 1 69 ? 32.732 3.181 -79.936 1.00 46.53 69 GLU A O 1
ATOM 563 N N . GLU A 1 70 ? 30.796 4.311 -79.715 1.00 51.22 70 GLU A N 1
ATOM 564 C CA . GLU A 1 70 ? 31.231 5.553 -80.335 1.00 51.22 70 GLU A CA 1
ATOM 565 C C . GLU A 1 70 ? 32.196 6.220 -79.344 1.00 51.22 70 GLU A C 1
ATOM 567 O O . GLU A 1 70 ? 31.842 7.084 -78.540 1.00 51.22 70 GLU A O 1
ATOM 572 N N . SER A 1 71 ? 33.417 5.685 -79.286 1.00 69.00 71 SER A N 1
ATOM 573 C CA . SER A 1 71 ? 34.392 6.019 -78.267 1.00 69.00 71 SER A CA 1
ATOM 574 C C . SER A 1 71 ? 34.802 7.465 -78.494 1.00 69.00 71 SER A C 1
ATOM 576 O O . SER A 1 71 ? 35.302 7.798 -79.573 1.00 69.00 71 SER A O 1
ATOM 578 N N . GLU A 1 72 ? 34.584 8.326 -77.496 1.00 75.56 72 GLU A N 1
ATOM 579 C CA . GLU A 1 72 ? 34.989 9.728 -77.591 1.00 75.56 72 GLU A CA 1
ATOM 580 C C . GLU A 1 72 ? 36.442 9.816 -78.076 1.00 75.56 72 GLU A C 1
ATOM 582 O O . GLU A 1 72 ? 37.294 9.068 -77.570 1.00 75.56 72 GLU A O 1
ATOM 587 N N . PRO A 1 73 ? 36.751 10.720 -79.022 1.00 81.94 73 PRO A N 1
ATOM 588 C CA . PRO A 1 73 ? 38.092 10.835 -79.553 1.00 81.94 73 PRO A CA 1
ATOM 589 C C . PRO A 1 73 ? 39.116 10.997 -78.432 1.00 81.94 73 PRO A C 1
ATOM 591 O O . PRO A 1 73 ? 38.960 11.814 -77.524 1.00 81.94 73 PRO A O 1
ATOM 594 N N . ILE A 1 74 ? 40.203 10.244 -78.534 1.00 80.81 74 ILE A N 1
ATOM 595 C CA . ILE A 1 74 ? 41.274 10.134 -77.535 1.00 80.81 74 ILE A CA 1
ATOM 596 C C . ILE A 1 74 ? 41.760 11.507 -77.055 1.00 80.81 74 ILE A C 1
ATOM 598 O O . ILE A 1 74 ? 42.025 11.714 -75.870 1.00 80.81 74 ILE A O 1
ATOM 602 N N . PHE A 1 75 ? 41.832 12.479 -77.968 1.00 83.69 75 PHE A N 1
ATOM 603 C CA . PHE A 1 75 ? 42.270 13.837 -77.659 1.00 83.69 75 PHE A CA 1
ATOM 604 C C . PHE A 1 75 ? 41.344 14.564 -76.668 1.00 83.69 75 PHE A C 1
ATOM 606 O O . PHE A 1 75 ? 41.832 15.373 -75.882 1.00 83.69 75 PHE A O 1
ATOM 613 N N . VAL A 1 76 ? 40.038 14.266 -76.661 1.00 87.19 76 VAL A N 1
ATOM 614 C CA . VAL A 1 76 ? 39.062 14.840 -75.719 1.00 87.19 76 VAL A CA 1
ATOM 615 C C . VAL A 1 76 ? 39.319 14.292 -74.319 1.00 87.19 76 VAL A C 1
ATOM 617 O O . VAL A 1 76 ? 39.471 15.066 -73.374 1.00 87.19 76 VAL A O 1
ATOM 620 N N . LYS A 1 77 ? 39.481 12.969 -74.195 1.00 87.94 77 LYS A N 1
ATOM 621 C CA . LYS A 1 77 ? 39.791 12.294 -72.924 1.00 87.94 77 LYS A CA 1
ATOM 622 C C . LYS A 1 77 ? 41.127 12.771 -72.341 1.00 87.94 77 LYS A C 1
ATOM 624 O O . LYS A 1 77 ? 41.224 13.077 -71.154 1.00 87.94 77 LYS A O 1
ATOM 629 N N . VAL A 1 78 ? 42.156 12.905 -73.181 1.00 87.88 78 VAL A N 1
ATOM 630 C CA . VAL A 1 78 ? 43.469 13.451 -72.785 1.00 87.88 78 VAL A CA 1
ATOM 631 C C . VAL A 1 78 ? 43.378 14.939 -72.418 1.00 87.88 78 VAL A C 1
ATOM 633 O O . VAL A 1 78 ? 44.036 15.383 -71.471 1.00 87.88 78 VAL A O 1
ATOM 636 N N . GLY A 1 79 ? 42.551 15.714 -73.124 1.00 89.12 79 GLY A N 1
ATOM 637 C CA . GLY A 1 79 ? 42.273 17.117 -72.817 1.00 89.12 79 GLY A CA 1
ATOM 638 C C . GLY A 1 79 ? 41.626 17.293 -71.443 1.00 89.12 79 GLY A C 1
ATOM 639 O O . GLY A 1 79 ? 42.116 18.082 -70.637 1.00 89.12 79 GLY A O 1
ATOM 640 N N . LEU A 1 80 ? 40.604 16.492 -71.133 1.00 91.19 80 LEU A N 1
ATOM 641 C CA . LEU A 1 80 ? 39.955 16.454 -69.818 1.00 91.19 80 LEU A CA 1
ATOM 642 C C . LEU A 1 80 ? 40.944 16.091 -68.706 1.00 91.19 80 LEU A C 1
ATOM 644 O O . LEU A 1 80 ? 41.032 16.808 -67.712 1.00 91.19 80 LEU A O 1
ATOM 648 N N . LEU A 1 81 ? 41.759 15.047 -68.897 1.00 90.75 81 LEU A N 1
ATOM 649 C CA . LEU A 1 81 ? 42.808 14.688 -67.934 1.00 90.75 81 LEU A CA 1
ATOM 650 C C . LEU A 1 81 ? 43.825 15.820 -67.737 1.00 90.75 81 LEU A C 1
ATOM 652 O O . LEU A 1 81 ? 44.316 16.019 -66.633 1.00 90.75 81 LEU A O 1
ATOM 656 N N . THR A 1 82 ? 44.122 16.597 -68.777 1.00 90.62 82 THR A N 1
ATOM 657 C CA . THR A 1 82 ? 45.017 17.757 -68.659 1.00 90.62 82 THR A CA 1
ATOM 658 C C . THR A 1 82 ? 44.394 18.878 -67.825 1.00 90.62 82 THR A C 1
ATOM 660 O O . THR A 1 82 ? 45.101 19.518 -67.049 1.00 90.62 82 THR A O 1
ATOM 663 N N . VAL A 1 83 ? 43.082 19.103 -67.941 1.00 91.88 83 VAL A N 1
ATOM 664 C CA . VAL A 1 83 ? 42.357 20.054 -67.080 1.00 91.88 83 VAL A CA 1
ATOM 665 C C . VAL A 1 83 ? 42.364 19.574 -65.630 1.00 91.88 83 VAL A C 1
ATOM 667 O O . VAL A 1 83 ? 42.706 20.348 -64.743 1.00 91.88 83 VAL A O 1
ATOM 670 N N . VAL A 1 84 ? 42.067 18.293 -65.389 1.00 89.25 84 VAL A N 1
ATOM 671 C CA . VAL A 1 84 ? 42.119 17.688 -64.045 1.00 89.25 84 VAL A CA 1
ATOM 672 C C . VAL A 1 84 ? 43.525 17.784 -63.447 1.00 89.25 84 VAL A C 1
ATOM 674 O O . VAL A 1 84 ? 43.660 18.081 -62.266 1.00 89.25 84 VAL A O 1
ATOM 677 N N . GLN A 1 85 ? 44.572 17.597 -64.257 1.00 89.69 85 GLN A N 1
ATOM 678 C CA . GLN A 1 85 ? 45.959 17.757 -63.821 1.00 89.69 85 GLN A CA 1
ATOM 679 C C . GLN A 1 85 ? 46.245 19.185 -63.339 1.00 89.69 85 GLN A C 1
ATOM 681 O O . GLN A 1 85 ? 46.772 19.354 -62.246 1.00 89.69 85 GLN A O 1
ATOM 686 N N . LYS A 1 86 ? 45.856 20.205 -64.112 1.00 89.25 86 LYS A N 1
ATOM 687 C CA . LYS A 1 86 ? 46.025 21.607 -63.698 1.00 89.25 86 LYS A CA 1
ATOM 688 C C . LYS A 1 86 ? 45.247 21.931 -62.429 1.00 89.25 86 LYS A C 1
ATOM 690 O O . LYS A 1 86 ? 45.767 22.598 -61.547 1.00 89.25 86 LYS A O 1
ATOM 695 N N . LEU A 1 87 ? 44.022 21.419 -62.314 1.00 87.25 87 LEU A N 1
ATOM 696 C CA . LEU A 1 87 ? 43.235 21.578 -61.095 1.00 87.25 87 LEU A CA 1
ATOM 697 C C . LEU A 1 87 ? 43.944 20.946 -59.892 1.00 87.25 87 LEU A C 1
ATOM 699 O O . LEU A 1 87 ? 44.002 21.577 -58.849 1.00 87.25 87 LEU A O 1
ATOM 703 N N . ALA A 1 88 ? 44.537 19.758 -60.032 1.00 85.06 88 ALA A N 1
ATOM 704 C CA . ALA A 1 88 ? 45.290 19.123 -58.946 1.00 85.06 88 ALA A CA 1
ATOM 705 C C . ALA A 1 88 ? 46.534 19.924 -58.509 1.00 85.06 88 ALA A C 1
ATOM 707 O O . ALA A 1 88 ? 46.930 19.852 -57.347 1.00 85.06 88 ALA A O 1
ATOM 708 N N . GLU A 1 89 ? 47.138 20.683 -59.427 1.00 86.06 89 GLU A N 1
ATOM 709 C CA . GLU A 1 89 ? 48.299 21.541 -59.160 1.00 86.06 89 GLU A CA 1
ATOM 710 C C . GLU A 1 89 ? 47.908 22.886 -58.508 1.00 86.06 89 GLU A C 1
ATOM 712 O O . GLU A 1 89 ? 48.689 23.429 -57.730 1.00 86.06 89 GLU A O 1
ATOM 717 N N . GLU A 1 90 ? 46.718 23.424 -58.805 1.00 86.00 90 GLU A N 1
ATOM 718 C CA . GLU A 1 90 ? 46.319 24.793 -58.430 1.00 86.00 90 GLU A CA 1
ATOM 719 C C . GLU A 1 90 ? 45.349 24.891 -57.235 1.00 86.00 90 GLU A C 1
ATOM 721 O O . GLU A 1 90 ? 45.262 25.950 -56.612 1.00 86.00 90 GLU A O 1
ATOM 726 N N . ILE A 1 91 ? 44.588 23.840 -56.905 1.00 84.00 91 ILE A N 1
ATOM 727 C CA . ILE A 1 91 ? 43.561 23.926 -55.850 1.00 84.00 91 ILE A CA 1
ATOM 728 C C . ILE A 1 91 ? 44.145 23.857 -54.431 1.00 84.00 91 ILE A C 1
ATOM 730 O O . ILE A 1 91 ? 44.974 23.010 -54.115 1.00 84.00 91 ILE A O 1
ATOM 734 N N . GLU A 1 92 ? 43.624 24.701 -53.534 1.00 76.62 92 GLU A N 1
ATOM 735 C CA . GLU A 1 92 ? 44.037 24.748 -52.119 1.00 76.62 92 GLU A CA 1
ATOM 736 C C . GLU A 1 92 ? 43.578 23.525 -51.304 1.00 76.62 92 GLU A C 1
ATOM 738 O O . GLU A 1 92 ? 44.212 23.169 -50.313 1.00 76.62 92 GLU A O 1
ATOM 743 N N . ASN A 1 93 ? 42.478 22.875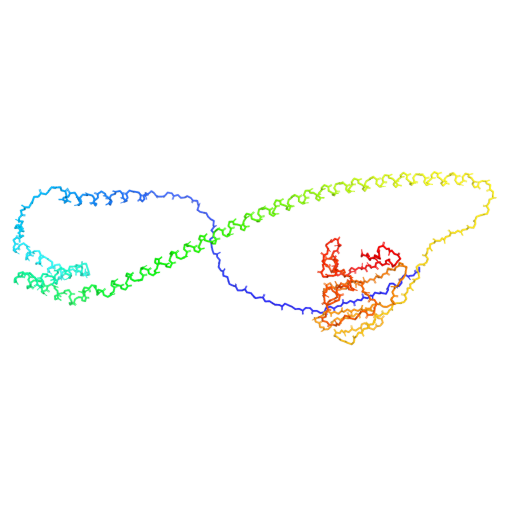 -51.704 1.00 76.88 93 ASN A N 1
ATOM 744 C CA . ASN A 1 93 ? 41.954 21.681 -51.040 1.00 76.88 93 ASN A CA 1
ATOM 745 C C . ASN A 1 93 ? 41.731 20.542 -52.048 1.00 76.88 93 ASN A C 1
ATOM 747 O O . ASN A 1 93 ? 40.644 20.419 -52.625 1.00 76.88 93 ASN A O 1
ATOM 751 N N . PRO A 1 94 ? 42.739 19.685 -52.253 1.00 71.25 94 PRO A N 1
ATOM 752 C CA . PRO A 1 94 ? 42.681 18.650 -53.267 1.00 71.25 94 PRO A CA 1
ATOM 753 C C . PRO A 1 94 ? 41.866 17.415 -52.859 1.00 71.25 94 PRO A C 1
ATOM 755 O O . PRO A 1 94 ? 41.644 16.537 -53.690 1.00 71.25 94 PRO A O 1
ATOM 758 N N . ILE A 1 95 ? 41.318 17.373 -51.633 1.00 76.75 95 ILE A N 1
ATOM 759 C CA . ILE A 1 95 ? 40.453 16.282 -51.139 1.00 76.75 95 ILE A CA 1
ATOM 760 C C . ILE A 1 95 ? 39.240 16.067 -52.058 1.00 76.75 95 ILE A C 1
ATOM 762 O O . ILE A 1 95 ? 38.793 14.938 -52.238 1.00 76.75 95 ILE A O 1
ATOM 766 N N . ILE A 1 96 ? 38.750 17.129 -52.704 1.00 77.00 96 ILE A N 1
ATOM 767 C CA . ILE A 1 96 ? 37.626 17.079 -53.654 1.00 77.00 96 ILE A CA 1
ATOM 768 C C . ILE A 1 96 ? 37.965 16.219 -54.890 1.00 77.00 96 ILE A C 1
ATOM 770 O O . ILE A 1 96 ? 37.073 15.652 -55.514 1.00 77.00 96 ILE A O 1
ATOM 774 N N . LEU A 1 97 ? 39.250 16.073 -55.234 1.00 82.00 97 LEU A N 1
ATOM 775 C CA . LEU A 1 97 ? 39.713 15.194 -56.313 1.00 82.00 97 LEU A CA 1
ATOM 776 C C . LEU A 1 97 ? 39.916 13.739 -55.857 1.00 82.00 97 LEU A C 1
ATOM 778 O O . LEU A 1 97 ? 40.198 12.879 -56.691 1.00 82.00 97 LEU A O 1
ATOM 782 N N . GLY A 1 98 ? 39.753 13.442 -54.562 1.00 79.19 98 GLY A N 1
ATOM 783 C CA . GLY A 1 98 ? 39.893 12.095 -54.004 1.00 79.19 98 GLY A CA 1
ATOM 784 C C . GLY A 1 98 ? 38.938 11.080 -54.637 1.00 79.19 98 GLY A C 1
ATOM 785 O O . GLY A 1 98 ? 39.336 9.945 -54.907 1.00 79.19 98 GLY A O 1
ATOM 786 N N . ASP A 1 99 ? 37.725 11.510 -54.992 1.00 81.62 99 ASP A N 1
ATOM 787 C CA . ASP A 1 99 ? 36.725 10.672 -55.670 1.00 81.62 99 ASP A CA 1
ATOM 788 C C . ASP A 1 99 ? 37.145 10.267 -57.098 1.00 81.62 99 ASP A C 1
ATOM 790 O O . ASP A 1 99 ? 36.616 9.304 -57.654 1.00 81.62 99 ASP A O 1
ATOM 794 N N . LEU A 1 100 ? 38.127 10.957 -57.698 1.00 85.81 100 LEU A N 1
ATOM 795 C CA . LEU A 1 100 ? 38.669 10.631 -59.023 1.00 85.81 100 LEU A CA 1
ATOM 796 C C . LEU A 1 100 ? 39.766 9.559 -58.972 1.00 85.81 100 LEU A C 1
ATOM 798 O O . LEU A 1 100 ? 40.098 8.984 -60.009 1.00 85.81 100 LEU A O 1
ATOM 802 N N . VAL A 1 101 ? 40.330 9.259 -57.795 1.00 85.38 101 VAL A N 1
ATOM 803 C CA . VAL A 1 101 ? 41.432 8.292 -57.646 1.00 85.38 101 VAL A CA 1
ATOM 804 C C . VAL A 1 101 ? 41.071 6.895 -58.184 1.00 85.38 101 VAL A C 1
ATOM 806 O O . VAL A 1 101 ? 41.886 6.344 -58.931 1.00 85.38 101 VAL A O 1
ATOM 809 N N . PRO A 1 102 ? 39.878 6.318 -57.909 1.00 85.75 102 PRO A N 1
ATOM 810 C CA . PRO A 1 102 ? 39.488 5.021 -58.471 1.00 85.75 102 PRO A CA 1
ATOM 811 C C . PRO A 1 102 ? 39.448 5.023 -60.006 1.00 85.75 102 PRO A C 1
ATOM 813 O O . PRO A 1 102 ? 39.955 4.098 -60.639 1.00 85.75 102 PRO A O 1
ATOM 816 N N . ILE A 1 103 ? 38.921 6.098 -60.600 1.00 86.81 103 ILE A N 1
ATOM 817 C CA . ILE A 1 103 ? 38.786 6.266 -62.055 1.00 86.81 103 ILE A CA 1
ATOM 818 C C . ILE A 1 103 ? 40.170 6.415 -62.704 1.00 86.81 103 ILE A C 1
ATOM 820 O O . ILE A 1 103 ? 40.460 5.812 -63.736 1.00 86.81 103 ILE A O 1
ATOM 824 N N . LEU A 1 104 ? 41.069 7.183 -62.084 1.00 88.44 104 LEU A N 1
ATOM 825 C CA . LEU A 1 104 ? 42.443 7.352 -62.561 1.00 88.44 104 LEU A CA 1
ATOM 826 C C . LEU A 1 104 ? 43.253 6.048 -62.470 1.00 88.44 104 LEU A C 1
ATOM 828 O O . LEU A 1 104 ? 44.058 5.769 -63.362 1.00 88.44 104 LEU A O 1
ATOM 832 N N . GLU A 1 105 ? 43.044 5.231 -61.432 1.00 87.81 105 GLU A N 1
ATOM 833 C CA . GLU A 1 105 ? 43.660 3.899 -61.319 1.00 87.81 105 GLU A CA 1
ATOM 834 C C . GLU A 1 105 ? 43.120 2.915 -62.370 1.00 87.81 105 GLU A C 1
ATOM 836 O O . GLU A 1 105 ? 43.882 2.099 -62.893 1.00 87.81 105 GLU A O 1
ATOM 841 N N . GLU A 1 106 ? 41.844 3.017 -62.746 1.00 88.38 106 GLU A N 1
ATOM 842 C CA . GLU A 1 106 ? 41.266 2.250 -63.853 1.00 88.38 106 GLU A CA 1
ATOM 843 C C . GLU A 1 106 ? 41.862 2.667 -65.210 1.00 88.38 106 GLU A C 1
ATOM 845 O O . GLU A 1 106 ? 42.355 1.817 -65.958 1.00 88.38 106 GLU A O 1
ATOM 850 N N . ILE A 1 107 ? 41.948 3.975 -65.486 1.00 89.44 107 ILE A N 1
ATOM 851 C CA . ILE A 1 107 ? 42.590 4.516 -66.699 1.00 89.44 107 ILE A CA 1
ATOM 852 C C . ILE A 1 107 ? 44.068 4.111 -66.772 1.00 89.44 107 ILE A C 1
ATOM 854 O O . ILE A 1 107 ? 44.587 3.805 -67.844 1.00 89.44 107 ILE A O 1
ATOM 858 N N . LYS A 1 108 ? 44.772 4.067 -65.640 1.00 90.94 108 LYS A N 1
ATOM 859 C CA . LYS A 1 108 ? 46.175 3.635 -65.571 1.00 90.94 108 LYS A CA 1
ATOM 860 C C . LYS A 1 108 ? 46.370 2.155 -65.927 1.00 90.94 108 LYS A C 1
ATOM 862 O O . LYS A 1 108 ? 47.467 1.806 -66.373 1.00 90.94 108 LYS A O 1
ATOM 867 N N . LYS A 1 109 ? 45.360 1.301 -65.714 1.00 89.88 109 LYS A N 1
ATOM 868 C CA . LYS A 1 109 ? 45.394 -0.137 -66.041 1.00 89.88 109 LYS A CA 1
ATOM 869 C C . LYS A 1 109 ? 44.957 -0.419 -67.478 1.00 89.88 109 LYS A C 1
ATOM 871 O O . LYS A 1 109 ? 45.616 -1.207 -68.148 1.00 89.88 109 LYS A O 1
ATOM 876 N N . ASN A 1 110 ? 43.889 0.241 -67.930 1.00 87.94 110 ASN A N 1
ATOM 877 C CA . ASN A 1 110 ? 43.170 -0.132 -69.153 1.00 87.94 110 ASN A CA 1
ATOM 878 C C . ASN A 1 110 ? 43.195 0.947 -70.251 1.00 87.94 110 ASN A C 1
ATOM 880 O O . ASN A 1 110 ? 42.735 0.698 -71.361 1.00 87.94 110 ASN A O 1
ATOM 884 N N . GLY A 1 111 ? 43.685 2.152 -69.953 1.00 86.50 111 GLY A N 1
ATOM 885 C CA . GLY A 1 111 ? 43.655 3.285 -70.874 1.00 86.50 111 GLY A CA 1
ATOM 886 C C . GLY A 1 111 ? 44.716 3.228 -71.972 1.00 86.50 111 GLY A C 1
ATOM 887 O O . GLY A 1 111 ? 45.611 2.388 -71.998 1.00 86.50 111 GLY A O 1
ATOM 888 N N . GLU A 1 112 ? 44.654 4.189 -72.884 1.00 88.44 112 GLU A N 1
ATOM 889 C CA . GLU A 1 112 ? 45.640 4.319 -73.953 1.00 88.44 112 GLU A CA 1
ATOM 890 C C . GLU A 1 112 ? 46.940 4.977 -73.477 1.00 88.44 112 GLU A C 1
ATOM 892 O O . GLU A 1 112 ? 46.976 5.664 -72.456 1.00 88.44 112 GLU A O 1
ATOM 897 N N . LYS A 1 113 ? 48.031 4.818 -74.237 1.00 89.69 113 LYS A N 1
ATOM 898 C CA . LYS A 1 113 ? 49.396 5.204 -73.823 1.00 89.69 113 LYS A CA 1
ATOM 899 C C . LYS A 1 113 ? 49.510 6.632 -73.270 1.00 89.69 113 LYS A C 1
ATOM 901 O O . LYS A 1 113 ? 50.193 6.838 -72.267 1.00 89.69 113 LYS A O 1
ATOM 906 N N . GLU A 1 114 ? 48.862 7.608 -73.904 1.00 87.25 114 GLU A N 1
ATOM 907 C CA . GLU A 1 114 ? 48.900 9.008 -73.458 1.00 87.25 114 GLU A CA 1
ATOM 908 C C . GLU A 1 114 ? 47.996 9.264 -72.240 1.00 87.25 114 GLU A C 1
ATOM 910 O O . GLU A 1 114 ? 48.392 9.988 -71.324 1.00 87.25 114 GLU A O 1
ATOM 915 N N . MET A 1 115 ? 46.841 8.596 -72.153 1.00 89.31 115 MET A N 1
ATOM 916 C CA . MET A 1 115 ? 45.968 8.655 -70.975 1.00 89.31 115 MET A CA 1
ATOM 917 C C . MET A 1 115 ? 46.625 8.014 -69.749 1.00 89.31 115 MET A C 1
ATOM 919 O O . MET A 1 115 ? 46.569 8.586 -68.663 1.00 89.31 115 MET A O 1
ATOM 923 N N . ILE A 1 116 ? 47.323 6.886 -69.920 1.00 90.56 116 ILE A N 1
ATOM 924 C CA . ILE A 1 116 ? 48.081 6.220 -68.850 1.00 90.56 116 ILE A CA 1
ATOM 925 C C . ILE A 1 116 ? 49.143 7.162 -68.278 1.00 90.56 116 ILE A C 1
ATOM 927 O O . ILE A 1 116 ? 49.291 7.252 -67.059 1.00 90.56 116 ILE A O 1
ATOM 931 N N . LYS A 1 117 ? 49.900 7.862 -69.137 1.00 91.81 117 LYS A N 1
ATOM 932 C CA . LYS A 1 117 ? 50.927 8.815 -68.688 1.00 91.81 117 LYS A CA 1
ATOM 933 C C . LYS A 1 117 ? 50.306 9.928 -67.850 1.00 91.81 117 LYS A C 1
ATOM 935 O O . LYS A 1 117 ? 50.774 10.172 -66.743 1.00 91.81 117 LYS A O 1
ATOM 940 N N . LYS A 1 118 ? 49.233 10.550 -68.351 1.00 90.69 118 LYS A N 1
ATOM 941 C CA . LYS A 1 118 ? 48.522 11.622 -67.644 1.00 90.69 118 LYS A CA 1
ATOM 942 C C . LYS A 1 118 ? 47.928 11.145 -66.322 1.00 90.69 118 LYS A C 1
ATOM 944 O O . LYS A 1 118 ? 48.167 11.776 -65.300 1.00 90.69 118 LYS A O 1
ATOM 949 N N . ALA A 1 119 ? 47.253 9.999 -66.312 1.00 89.94 119 ALA A N 1
ATOM 950 C CA . ALA A 1 119 ? 46.703 9.413 -65.094 1.00 89.94 119 ALA A CA 1
ATOM 951 C C . ALA A 1 119 ? 47.794 9.121 -64.051 1.00 89.94 119 ALA A C 1
ATOM 953 O O . ALA A 1 119 ? 47.609 9.423 -62.877 1.00 89.94 119 ALA A O 1
ATOM 954 N N . ARG A 1 120 ? 48.965 8.608 -64.462 1.00 90.75 120 ARG A N 1
ATOM 955 C CA . ARG A 1 120 ? 50.107 8.401 -63.550 1.00 90.75 120 ARG A CA 1
ATOM 956 C C . ARG A 1 120 ? 50.638 9.702 -62.960 1.00 90.75 120 ARG A C 1
ATOM 958 O O . ARG A 1 120 ? 50.970 9.704 -61.780 1.00 90.75 120 ARG A O 1
ATOM 965 N N . THR A 1 121 ? 50.726 10.767 -63.756 1.00 91.38 121 THR A N 1
ATOM 966 C CA . THR A 1 121 ? 51.150 12.088 -63.274 1.00 91.38 121 THR A CA 1
ATOM 967 C C . THR A 1 121 ? 50.162 12.631 -62.246 1.00 91.38 121 THR A C 1
ATOM 969 O O . THR A 1 121 ? 50.578 12.974 -61.148 1.00 91.38 121 THR A O 1
ATOM 972 N N . ILE A 1 122 ? 48.859 12.605 -62.547 1.00 88.62 122 ILE A N 1
ATOM 973 C CA . ILE A 1 122 ? 47.810 13.094 -61.636 1.00 88.62 122 ILE A CA 1
ATOM 974 C C . ILE A 1 122 ? 47.797 12.282 -60.332 1.00 88.62 122 ILE A C 1
ATOM 976 O O . ILE A 1 122 ? 47.788 12.853 -59.248 1.00 88.62 122 ILE A O 1
ATOM 980 N N . LEU A 1 123 ? 47.884 10.950 -60.414 1.00 86.50 123 LEU A N 1
ATOM 981 C CA . LEU A 1 123 ? 48.010 10.078 -59.237 1.00 86.50 123 LEU A CA 1
ATOM 982 C C . LEU A 1 123 ? 49.314 10.308 -58.454 1.00 86.50 123 LEU A C 1
ATOM 984 O O . LEU A 1 123 ? 49.385 9.984 -57.271 1.00 86.50 123 LEU A O 1
ATOM 988 N N . GLY A 1 124 ? 50.372 10.799 -59.103 1.00 86.06 124 GLY A N 1
ATOM 989 C CA . GLY A 1 124 ? 51.591 11.264 -58.439 1.00 86.06 124 GLY A CA 1
ATOM 990 C C . GLY A 1 124 ? 51.300 12.482 -57.569 1.00 86.06 124 GLY A C 1
ATOM 991 O O . GLY A 1 124 ? 51.485 12.407 -56.358 1.00 86.06 124 GLY A O 1
ATOM 992 N N . CYS A 1 125 ? 50.732 13.531 -58.171 1.00 85.19 125 CYS A N 1
ATOM 993 C CA . CYS A 1 125 ? 50.377 14.777 -57.489 1.00 85.19 125 CYS A CA 1
ATOM 994 C C . CYS A 1 125 ? 49.408 14.556 -56.314 1.00 85.19 125 CYS A C 1
ATOM 996 O O . CYS A 1 125 ? 49.637 15.065 -55.222 1.00 85.19 125 CYS A O 1
ATOM 998 N N . LEU A 1 126 ? 48.366 13.736 -56.498 1.00 83.62 126 LEU A N 1
ATOM 999 C CA . LEU A 1 126 ? 47.392 13.451 -55.435 1.00 83.62 126 LEU A CA 1
ATOM 1000 C C . LEU A 1 126 ? 48.020 12.698 -54.249 1.00 83.62 126 LEU A C 1
ATOM 1002 O O . LEU A 1 126 ? 47.667 12.951 -53.100 1.00 83.62 126 LEU A O 1
ATOM 1006 N N . ARG A 1 127 ? 48.993 11.809 -54.500 1.00 83.62 127 ARG A N 1
ATOM 1007 C CA . ARG A 1 127 ? 49.708 11.092 -53.428 1.00 83.62 127 ARG A CA 1
ATOM 1008 C C . ARG A 1 127 ? 50.701 11.970 -52.680 1.00 83.62 127 ARG A C 1
ATOM 1010 O O . ARG A 1 127 ? 50.864 11.776 -51.481 1.00 83.62 127 ARG A O 1
ATOM 1017 N N . GLU A 1 128 ? 51.344 12.920 -53.358 1.00 81.19 128 GLU A N 1
ATOM 1018 C CA . GLU A 1 128 ? 52.206 13.925 -52.715 1.00 81.19 128 GLU A CA 1
ATOM 1019 C C . GLU A 1 128 ? 51.421 14.807 -51.731 1.00 81.19 128 GLU A C 1
ATOM 1021 O O . GLU A 1 128 ? 51.981 15.279 -50.748 1.00 81.19 128 GLU A O 1
ATOM 1026 N N . GLN A 1 129 ? 50.114 14.964 -51.957 1.00 77.19 129 GLN A N 1
ATOM 1027 C CA . GLN A 1 129 ? 49.180 15.688 -51.090 1.00 77.19 129 GLN A CA 1
ATOM 1028 C C . GLN A 1 129 ? 48.461 14.776 -50.071 1.00 77.19 129 GLN A C 1
ATOM 1030 O O . GLN A 1 129 ? 47.447 15.171 -49.503 1.00 77.19 129 GLN A O 1
ATOM 1035 N N . GLU A 1 130 ? 48.957 13.550 -49.856 1.00 71.19 130 GLU A N 1
ATOM 1036 C CA . GLU A 1 130 ? 48.392 12.523 -48.957 1.00 71.19 130 GLU A CA 1
ATOM 1037 C C . GLU A 1 130 ? 46.953 12.072 -49.285 1.00 71.19 130 GLU A C 1
ATOM 1039 O O . GLU A 1 130 ? 46.340 11.312 -48.530 1.00 71.19 130 GLU A O 1
ATOM 1044 N N . ILE A 1 131 ? 46.418 12.438 -50.454 1.00 67.81 131 ILE A N 1
ATOM 1045 C CA . ILE A 1 131 ? 45.099 12.004 -50.925 1.00 67.81 131 ILE A CA 1
ATOM 1046 C C . ILE A 1 131 ? 45.245 10.606 -51.511 1.00 67.81 131 ILE A C 1
ATOM 1048 O O . ILE A 1 131 ? 45.401 10.379 -52.712 1.00 67.81 131 ILE A O 1
ATOM 1052 N N . THR A 1 132 ? 45.240 9.632 -50.612 1.00 60.72 132 THR A N 1
ATOM 1053 C CA . THR A 1 132 ? 45.112 8.224 -50.972 1.00 60.72 132 THR A CA 1
ATOM 1054 C C . THR A 1 132 ? 43.624 7.910 -51.112 1.00 60.72 132 THR A C 1
ATOM 1056 O O . THR A 1 132 ? 42.808 8.476 -50.386 1.00 60.72 132 THR A O 1
ATOM 1059 N N . ALA A 1 133 ? 43.252 7.020 -52.041 1.00 59.28 133 ALA A N 1
ATOM 1060 C CA . ALA A 1 133 ? 41.881 6.510 -52.117 1.00 59.28 133 ALA A CA 1
ATOM 1061 C C . ALA A 1 133 ? 41.398 6.118 -50.709 1.00 59.28 133 ALA A C 1
ATOM 1063 O O . ALA A 1 133 ? 42.209 5.540 -49.972 1.00 59.28 133 ALA A O 1
ATOM 1064 N N . PRO A 1 134 ? 40.131 6.396 -50.331 1.00 57.47 134 PRO A N 1
ATOM 1065 C CA . PRO A 1 134 ? 39.598 5.912 -49.066 1.00 57.47 134 PRO A CA 1
ATOM 1066 C C . PRO A 1 134 ? 39.895 4.419 -48.999 1.00 57.47 134 PRO A C 1
ATOM 1068 O O . PRO A 1 134 ? 39.490 3.654 -49.880 1.00 57.47 134 PRO A O 1
ATOM 1071 N N . GLN A 1 135 ? 40.720 4.026 -48.027 1.00 57.22 135 GLN A N 1
ATOM 1072 C CA . GLN A 1 135 ? 41.137 2.641 -47.901 1.00 57.22 135 GLN A CA 1
ATOM 1073 C C . GLN A 1 135 ? 39.852 1.830 -47.758 1.00 57.22 135 GLN A C 1
ATOM 1075 O O . GLN A 1 135 ? 39.061 2.093 -46.859 1.00 57.22 135 GLN A O 1
ATOM 1080 N N . LEU A 1 136 ? 39.615 0.874 -48.658 1.00 57.22 136 LEU A N 1
ATOM 1081 C CA . LEU A 1 136 ? 38.399 0.049 -48.691 1.00 57.22 136 LEU A CA 1
ATOM 1082 C C . LEU A 1 136 ? 38.050 -0.544 -47.306 1.00 57.22 136 LEU A C 1
ATOM 1084 O O . LEU A 1 136 ? 36.883 -0.754 -46.987 1.00 57.22 136 LEU A O 1
ATOM 1088 N N . ASN A 1 137 ? 39.064 -0.741 -46.460 1.00 60.06 137 ASN A N 1
ATOM 1089 C CA . ASN A 1 137 ? 38.929 -1.159 -45.068 1.00 60.06 137 ASN A CA 1
ATOM 1090 C C . ASN A 1 137 ? 38.186 -0.138 -44.181 1.00 60.06 137 ASN A C 1
ATOM 1092 O O . ASN A 1 137 ? 37.323 -0.545 -43.413 1.00 60.06 137 ASN A O 1
ATOM 1096 N N . GLU A 1 138 ? 38.435 1.169 -44.316 1.00 67.50 138 GLU A N 1
ATOM 1097 C CA . GLU A 1 138 ? 37.732 2.204 -43.538 1.00 67.50 138 GLU A CA 1
ATOM 1098 C C . GLU A 1 138 ? 36.251 2.325 -43.917 1.00 67.50 138 GLU A C 1
ATOM 1100 O O . GLU A 1 138 ? 35.416 2.642 -43.068 1.00 67.50 138 GLU A O 1
ATOM 1105 N N . LEU A 1 139 ? 35.910 2.087 -45.188 1.00 72.00 139 LEU A N 1
ATOM 1106 C CA . LEU A 1 139 ? 34.517 2.082 -45.640 1.00 72.00 139 LEU A CA 1
ATOM 1107 C C . LEU A 1 139 ? 33.763 0.889 -45.035 1.00 72.00 139 LEU A C 1
ATOM 1109 O O . LEU A 1 139 ? 32.703 1.071 -44.441 1.00 72.00 139 LEU A O 1
ATOM 1113 N N . ASN A 1 140 ? 34.372 -0.301 -45.075 1.00 77.62 140 ASN A N 1
ATOM 1114 C CA . ASN A 1 140 ? 33.807 -1.513 -44.480 1.00 77.62 140 ASN A CA 1
ATOM 1115 C C . ASN A 1 140 ? 33.626 -1.394 -42.953 1.00 77.62 140 ASN A C 1
ATOM 1117 O O . ASN A 1 140 ? 32.627 -1.864 -42.411 1.00 77.62 140 ASN A O 1
ATOM 1121 N N . GLU A 1 141 ? 34.559 -0.747 -42.246 1.00 84.19 141 GLU A N 1
ATOM 1122 C CA . GLU A 1 141 ? 34.437 -0.491 -40.802 1.00 84.19 141 GLU A CA 1
ATOM 1123 C C . GLU A 1 141 ? 33.303 0.488 -40.468 1.00 84.19 141 GLU A C 1
ATOM 1125 O O . GLU A 1 141 ? 32.586 0.305 -39.477 1.00 84.19 141 GLU A O 1
ATOM 1130 N N . LYS A 1 142 ? 33.108 1.523 -41.294 1.00 86.31 142 LYS A N 1
ATOM 1131 C CA . LYS A 1 142 ? 31.990 2.465 -41.139 1.00 86.31 142 LYS A CA 1
ATOM 1132 C C . LYS A 1 142 ? 30.651 1.770 -41.374 1.00 86.31 142 LYS A C 1
ATOM 1134 O O . LYS A 1 142 ? 29.748 1.952 -40.559 1.00 86.31 142 LYS A O 1
ATOM 1139 N N . ASP A 1 143 ? 30.547 0.932 -42.401 1.00 87.56 143 ASP A N 1
ATOM 1140 C CA . ASP A 1 143 ? 29.334 0.161 -42.698 1.00 87.56 143 ASP A CA 1
ATOM 1141 C C . ASP A 1 143 ? 29.002 -0.842 -41.582 1.00 87.56 143 ASP A C 1
ATOM 1143 O O . ASP A 1 143 ? 27.846 -0.965 -41.167 1.00 87.56 143 ASP A O 1
ATOM 1147 N N . GLU A 1 144 ? 30.015 -1.502 -41.012 1.00 92.44 144 GLU A N 1
ATOM 1148 C CA . GLU A 1 144 ? 29.843 -2.374 -39.846 1.00 92.44 144 GLU A CA 1
ATOM 1149 C C . GLU A 1 144 ? 29.289 -1.603 -38.642 1.00 92.44 144 GLU A C 1
ATOM 1151 O O . GLU A 1 144 ? 28.342 -2.039 -37.980 1.00 92.44 144 GLU A O 1
ATOM 1156 N N . LYS A 1 145 ? 29.860 -0.428 -38.365 1.00 95.12 145 LYS A N 1
ATOM 1157 C CA . LYS A 1 145 ? 29.434 0.421 -37.252 1.00 95.12 145 LYS A CA 1
ATOM 1158 C C . LYS A 1 145 ? 28.014 0.945 -37.450 1.00 95.12 145 LYS A C 1
ATOM 1160 O O . LYS A 1 145 ? 27.253 0.989 -36.483 1.00 95.12 145 LYS A O 1
ATOM 1165 N N . ILE A 1 146 ? 27.642 1.303 -38.680 1.00 95.62 146 ILE A N 1
ATOM 1166 C CA . ILE A 1 146 ? 26.271 1.693 -39.034 1.00 95.62 146 ILE A CA 1
ATOM 1167 C C . ILE A 1 146 ? 25.314 0.546 -38.710 1.00 95.62 146 ILE A C 1
ATOM 1169 O O . ILE A 1 146 ? 24.362 0.745 -37.958 1.00 95.62 146 ILE A O 1
ATOM 1173 N N . ARG A 1 147 ? 25.621 -0.675 -39.158 1.00 96.12 147 ARG A N 1
ATOM 1174 C CA . ARG A 1 147 ? 24.785 -1.854 -38.897 1.00 96.12 147 ARG A CA 1
ATOM 1175 C C . ARG A 1 147 ? 24.611 -2.141 -37.401 1.00 96.12 147 ARG A C 1
ATOM 1177 O O . ARG A 1 147 ? 23.518 -2.484 -36.953 1.00 96.12 147 ARG A O 1
ATOM 1184 N N . GLN A 1 148 ? 25.671 -1.992 -36.606 1.00 96.12 148 GLN A N 1
ATOM 1185 C CA . GLN A 1 148 ? 25.601 -2.173 -35.150 1.00 96.12 148 GLN A CA 1
ATOM 1186 C C . GLN A 1 148 ? 24.753 -1.094 -34.462 1.00 96.12 148 GLN A C 1
ATOM 1188 O O . GLN A 1 148 ? 24.000 -1.395 -33.528 1.00 96.12 148 GLN A O 1
ATOM 1193 N N . LEU A 1 149 ? 24.856 0.156 -34.919 1.00 96.31 149 LEU A N 1
ATOM 1194 C CA . LEU A 1 149 ? 24.049 1.265 -34.413 1.00 96.31 149 LEU A CA 1
ATOM 1195 C C . LEU A 1 149 ? 22.569 1.088 -34.760 1.00 96.31 149 LEU A C 1
ATOM 1197 O O . LEU A 1 149 ? 21.722 1.270 -33.888 1.00 96.31 149 LEU A O 1
ATOM 1201 N N . GLU A 1 150 ? 22.254 0.677 -35.987 1.00 96.69 150 GLU A N 1
ATOM 1202 C CA . GLU A 1 150 ? 20.884 0.379 -36.418 1.00 96.69 150 GLU A CA 1
ATOM 1203 C C . GLU A 1 150 ? 20.258 -0.732 -35.572 1.00 96.69 150 GLU A C 1
ATOM 1205 O O . GLU A 1 150 ? 19.139 -0.588 -35.077 1.00 96.69 150 GLU A O 1
ATOM 1210 N N . GLU A 1 151 ? 21.000 -1.812 -35.322 1.00 96.94 151 GLU A N 1
ATOM 1211 C CA . GLU A 1 151 ? 20.527 -2.911 -34.481 1.00 96.94 151 GLU A CA 1
ATOM 1212 C C . GLU A 1 151 ? 20.308 -2.475 -33.024 1.00 96.94 151 GLU A C 1
ATOM 1214 O O . GLU A 1 151 ? 19.330 -2.874 -32.387 1.00 96.94 151 GLU A O 1
ATOM 1219 N N . THR A 1 152 ? 21.191 -1.631 -32.490 1.00 97.44 152 THR A N 1
ATOM 1220 C CA . THR A 1 152 ? 21.053 -1.089 -31.132 1.00 97.44 152 THR A CA 1
ATOM 1221 C C . THR A 1 152 ? 19.835 -0.171 -31.025 1.00 97.44 152 THR A C 1
ATOM 1223 O O . THR A 1 152 ? 19.043 -0.310 -30.091 1.00 97.44 152 THR A O 1
ATOM 1226 N N . ASN A 1 153 ? 19.627 0.708 -32.009 1.00 96.38 153 ASN A N 1
ATOM 1227 C CA . ASN A 1 153 ? 18.451 1.575 -32.077 1.00 96.38 153 ASN A CA 1
ATOM 1228 C C . ASN A 1 153 ? 17.162 0.755 -32.160 1.00 96.38 153 ASN A C 1
ATOM 1230 O O . ASN A 1 153 ? 16.241 0.999 -31.383 1.00 96.38 153 ASN A O 1
ATOM 1234 N N . ARG A 1 154 ? 17.133 -0.291 -32.995 1.00 98.12 154 ARG A N 1
ATOM 1235 C CA . ARG A 1 154 ? 15.993 -1.212 -33.097 1.00 98.12 154 ARG A CA 1
ATOM 1236 C C . ARG A 1 154 ? 15.643 -1.853 -31.750 1.00 98.12 154 ARG A C 1
ATOM 1238 O O . ARG A 1 154 ? 14.470 -1.957 -31.392 1.00 98.12 154 ARG A O 1
ATOM 1245 N N . ARG A 1 155 ? 16.647 -2.275 -30.971 1.00 97.19 155 ARG A N 1
ATOM 1246 C CA . ARG A 1 155 ? 16.430 -2.839 -29.625 1.00 97.19 155 ARG A CA 1
ATOM 1247 C C . ARG A 1 155 ? 15.907 -1.798 -28.640 1.00 97.19 155 ARG A C 1
ATOM 1249 O O . ARG A 1 155 ? 14.994 -2.106 -27.875 1.00 97.19 155 ARG A O 1
ATOM 1256 N N . HIS A 1 156 ? 16.458 -0.586 -28.661 1.00 97.69 156 HIS A N 1
ATOM 1257 C CA . HIS A 1 156 ? 15.992 0.501 -27.802 1.00 97.69 156 HIS A CA 1
ATOM 1258 C C . HIS A 1 156 ? 14.545 0.896 -28.113 1.00 97.69 156 HIS A C 1
ATOM 1260 O O . HIS A 1 156 ? 13.751 1.057 -27.188 1.00 97.69 156 HIS A O 1
ATOM 1266 N N . GLU A 1 157 ? 14.166 0.979 -29.388 1.00 97.44 157 GLU A N 1
ATOM 1267 C CA . GLU A 1 157 ? 12.785 1.251 -29.804 1.00 97.44 157 GLU A CA 1
ATOM 1268 C C . GLU A 1 157 ? 11.812 0.188 -29.284 1.00 97.44 157 GLU A C 1
ATOM 1270 O O . GLU A 1 157 ? 10.761 0.513 -28.725 1.00 97.44 157 GLU A O 1
ATOM 1275 N N . GLU A 1 158 ? 12.182 -1.089 -29.387 1.00 97.56 158 GLU A N 1
ATOM 1276 C CA . GLU A 1 158 ? 11.369 -2.190 -28.870 1.00 97.56 158 GLU A CA 1
ATOM 1277 C C . GLU A 1 158 ? 11.247 -2.145 -27.337 1.00 97.56 158 GLU A C 1
ATOM 1279 O O . GLU A 1 158 ? 10.172 -2.399 -26.785 1.00 97.56 158 GLU A O 1
ATOM 1284 N N . GLN A 1 159 ? 12.314 -1.771 -26.628 1.00 97.31 159 GLN A N 1
ATOM 1285 C CA . GLN A 1 159 ? 12.278 -1.603 -25.175 1.00 97.31 159 GLN A CA 1
ATOM 1286 C C . GLN A 1 159 ? 11.389 -0.423 -24.756 1.00 97.31 159 GLN A C 1
ATOM 1288 O O . GLN A 1 159 ? 10.569 -0.566 -23.847 1.00 97.31 159 GLN A O 1
ATOM 1293 N N . ILE A 1 160 ? 11.481 0.712 -25.455 1.00 97.62 160 ILE A N 1
ATOM 1294 C CA . ILE A 1 160 ? 10.601 1.871 -25.254 1.00 97.62 160 ILE A CA 1
ATOM 1295 C C . ILE A 1 160 ? 9.141 1.465 -25.473 1.00 97.62 160 ILE A C 1
ATOM 1297 O O . ILE A 1 160 ? 8.277 1.789 -24.656 1.00 97.62 160 ILE A O 1
ATOM 1301 N N . ARG A 1 161 ? 8.854 0.700 -26.533 1.00 98.06 161 ARG A N 1
ATOM 1302 C CA . ARG A 1 161 ? 7.505 0.206 -26.832 1.00 98.06 161 ARG A CA 1
ATOM 1303 C C . ARG A 1 161 ? 6.945 -0.652 -25.695 1.00 98.06 161 ARG A C 1
ATOM 1305 O O . ARG A 1 161 ? 5.799 -0.449 -25.295 1.00 98.06 161 ARG A O 1
ATOM 1312 N N . ARG A 1 162 ? 7.744 -1.576 -25.150 1.00 97.62 162 ARG A N 1
ATOM 1313 C CA . ARG A 1 162 ? 7.344 -2.431 -24.016 1.00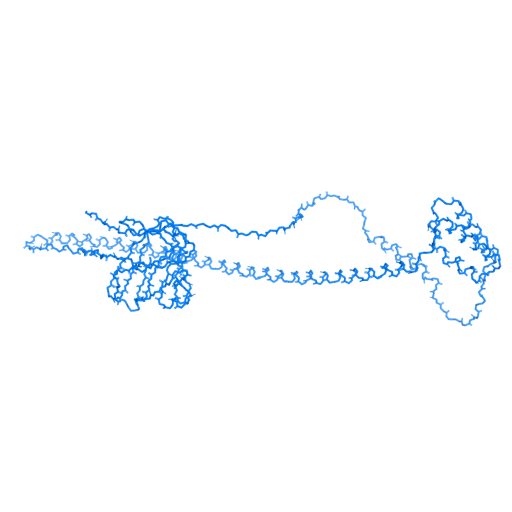 97.62 162 ARG A CA 1
ATOM 1314 C C . ARG A 1 162 ? 7.098 -1.624 -22.746 1.00 97.62 162 ARG A C 1
ATOM 1316 O O . ARG A 1 162 ? 6.051 -1.794 -22.126 1.00 97.62 162 ARG A O 1
ATOM 1323 N N . ASN A 1 163 ? 8.002 -0.708 -22.406 1.00 97.56 163 ASN A N 1
ATOM 1324 C CA . ASN A 1 163 ? 7.853 0.148 -21.228 1.00 97.56 163 ASN A CA 1
ATOM 1325 C C . ASN A 1 163 ? 6.610 1.043 -21.328 1.00 97.56 163 ASN A C 1
ATOM 1327 O O . ASN A 1 163 ? 5.888 1.219 -20.349 1.00 97.56 163 ASN A O 1
ATOM 1331 N N . ASN A 1 164 ? 6.317 1.573 -22.517 1.00 96.81 164 ASN A N 1
ATOM 1332 C CA . ASN A 1 164 ? 5.121 2.380 -22.747 1.00 96.81 164 ASN A CA 1
ATOM 1333 C C . ASN A 1 164 ? 3.828 1.574 -22.562 1.00 96.81 164 ASN A C 1
ATOM 1335 O O . ASN A 1 164 ? 2.862 2.085 -21.996 1.00 96.81 164 ASN A O 1
ATOM 1339 N N . GLU A 1 165 ? 3.803 0.319 -23.009 1.00 97.69 165 GLU A N 1
ATOM 1340 C CA . GLU A 1 165 ? 2.664 -0.579 -22.798 1.00 97.69 165 GLU A CA 1
ATOM 1341 C C . GLU A 1 165 ? 2.494 -0.943 -21.315 1.00 97.69 165 GLU A C 1
ATOM 1343 O O . GLU A 1 165 ? 1.384 -0.895 -20.784 1.00 97.69 165 GLU A O 1
ATOM 1348 N N . GLU A 1 166 ? 3.584 -1.237 -20.608 1.00 97.69 166 GLU A N 1
ATOM 1349 C CA . GLU A 1 166 ? 3.538 -1.514 -19.170 1.00 97.69 166 GLU A CA 1
ATOM 1350 C C . GLU A 1 166 ? 3.042 -0.298 -18.372 1.00 97.69 166 GLU A C 1
ATOM 1352 O O . GLU A 1 166 ? 2.162 -0.423 -17.517 1.00 97.69 166 GLU A O 1
ATOM 1357 N N . ASN A 1 167 ? 3.538 0.898 -18.693 1.00 96.19 167 ASN A N 1
ATOM 1358 C CA . ASN A 1 167 ? 3.085 2.138 -18.068 1.00 96.19 167 ASN A CA 1
ATOM 1359 C C . ASN A 1 167 ? 1.605 2.410 -18.350 1.00 96.19 167 ASN A C 1
ATOM 1361 O O . ASN A 1 167 ? 0.872 2.807 -17.445 1.00 96.19 167 ASN A O 1
ATOM 1365 N N . ARG A 1 168 ? 1.126 2.129 -19.569 1.00 97.94 168 ARG A N 1
ATOM 1366 C CA . ARG A 1 168 ? -0.299 2.237 -19.912 1.00 97.94 168 ARG A CA 1
ATOM 1367 C C . ARG A 1 168 ? -1.162 1.325 -19.036 1.00 97.94 168 ARG A C 1
ATOM 1369 O O . ARG A 1 168 ? -2.212 1.759 -18.564 1.00 97.94 168 ARG A O 1
ATOM 1376 N N . ARG A 1 169 ? -0.714 0.092 -18.776 1.00 97.50 169 ARG A N 1
ATOM 1377 C CA . ARG A 1 169 ? -1.408 -0.848 -17.877 1.00 97.50 169 ARG A CA 1
ATOM 1378 C C . ARG A 1 169 ? -1.432 -0.339 -16.440 1.00 97.50 169 ARG A C 1
ATOM 1380 O O . ARG A 1 169 ? -2.508 -0.252 -15.857 1.00 97.50 169 ARG A O 1
ATOM 1387 N N . LYS A 1 170 ? -0.283 0.101 -15.913 1.00 97.75 170 LYS A N 1
ATOM 1388 C CA . LYS A 1 170 ? -0.180 0.687 -14.563 1.00 97.75 170 LYS A CA 1
ATOM 1389 C C . LYS A 1 170 ? -1.118 1.882 -14.384 1.00 97.75 170 LYS A C 1
ATOM 1391 O O . LYS A 1 170 ? -1.808 1.970 -13.374 1.00 97.75 170 LYS A O 1
ATOM 1396 N N . ILE A 1 171 ? -1.191 2.771 -15.378 1.00 97.50 171 ILE A N 1
ATOM 1397 C CA . ILE A 1 171 ? -2.114 3.914 -15.364 1.00 97.50 171 ILE A CA 1
ATOM 1398 C C . ILE A 1 171 ? -3.571 3.433 -15.335 1.00 97.50 171 ILE A C 1
ATOM 1400 O O . ILE A 1 171 ? -4.359 3.934 -14.537 1.00 97.50 171 ILE A O 1
ATOM 1404 N N . SER A 1 172 ? -3.936 2.441 -16.154 1.00 97.62 172 SER A N 1
ATOM 1405 C CA . SER A 1 172 ? -5.300 1.891 -16.165 1.00 97.62 172 SER A CA 1
ATOM 1406 C C . SER A 1 172 ? -5.706 1.299 -14.812 1.00 97.62 172 SER A C 1
ATOM 1408 O O . SER A 1 172 ? -6.826 1.527 -14.350 1.00 97.62 172 SER A O 1
ATOM 1410 N N . ASP A 1 173 ? -4.800 0.584 -14.149 1.00 97.69 173 ASP A N 1
ATOM 1411 C CA . ASP A 1 173 ? -5.071 -0.020 -12.844 1.00 97.69 173 ASP A CA 1
ATOM 1412 C C . ASP A 1 173 ? -5.179 1.027 -11.730 1.00 97.69 173 ASP A C 1
ATOM 1414 O O . ASP A 1 173 ? -6.060 0.927 -10.872 1.00 97.69 173 ASP A O 1
ATOM 1418 N N . LEU A 1 174 ? -4.348 2.074 -11.772 1.00 97.00 174 LEU A N 1
ATOM 1419 C CA . LEU A 1 174 ? -4.456 3.208 -10.853 1.00 97.00 174 LEU A CA 1
ATOM 1420 C C . LEU A 1 174 ? -5.811 3.913 -10.984 1.00 97.00 174 LEU A C 1
ATOM 1422 O O . LEU A 1 174 ? -6.447 4.178 -9.967 1.00 97.00 174 LEU A O 1
ATOM 1426 N N . VAL A 1 175 ? -6.290 4.139 -12.211 1.00 97.69 175 VAL A N 1
ATOM 1427 C CA . VAL A 1 175 ? -7.609 4.748 -12.460 1.00 97.69 175 VAL A CA 1
ATOM 1428 C C . VAL A 1 175 ? -8.739 3.891 -11.881 1.00 97.69 175 VAL A C 1
ATOM 1430 O O . VAL A 1 175 ? -9.630 4.412 -11.213 1.00 97.69 175 VAL A O 1
ATOM 1433 N N . LYS A 1 176 ? -8.699 2.565 -12.065 1.00 97.31 176 LYS A N 1
ATOM 1434 C CA . LYS A 1 176 ? -9.706 1.663 -11.473 1.00 97.31 176 LYS A CA 1
ATOM 1435 C C . LYS A 1 176 ? -9.694 1.710 -9.946 1.00 97.31 176 LYS A C 1
ATOM 1437 O O . LYS A 1 176 ? -10.753 1.677 -9.322 1.00 97.31 176 LYS A O 1
ATOM 1442 N N . LYS A 1 177 ? -8.505 1.768 -9.340 1.00 96.56 177 LYS A N 1
ATOM 1443 C CA . LYS A 1 177 ? -8.351 1.842 -7.883 1.00 96.56 177 LYS A CA 1
ATOM 1444 C C . LYS A 1 177 ? -8.872 3.168 -7.327 1.00 96.56 177 LYS A C 1
ATOM 1446 O O . LYS A 1 177 ? -9.498 3.167 -6.270 1.00 96.56 177 LYS A O 1
ATOM 1451 N N . ASP A 1 178 ? -8.648 4.268 -8.040 1.00 97.25 178 ASP A N 1
ATOM 1452 C CA . ASP A 1 178 ? -9.169 5.583 -7.667 1.00 97.25 178 ASP A CA 1
ATOM 1453 C C . ASP A 1 178 ? -10.706 5.604 -7.673 1.00 97.25 178 ASP A C 1
ATOM 1455 O O . ASP A 1 178 ? -11.324 5.990 -6.681 1.00 97.25 178 ASP A O 1
ATOM 1459 N N . GLU A 1 179 ? -11.335 5.048 -8.714 1.00 97.50 179 GLU A N 1
ATOM 1460 C CA . GLU A 1 179 ? -12.799 4.944 -8.784 1.00 97.50 179 GLU A CA 1
ATOM 1461 C C . GLU A 1 179 ? -13.371 4.062 -7.658 1.00 97.50 179 GLU A C 1
ATOM 1463 O O . GLU A 1 179 ? -14.357 4.416 -7.009 1.00 97.50 179 GLU A O 1
ATOM 1468 N N . GLN A 1 180 ? -12.716 2.938 -7.342 1.00 96.62 180 GLN A N 1
ATOM 1469 C CA . GLN A 1 180 ? -13.105 2.100 -6.201 1.00 96.62 180 GLN A CA 1
ATOM 1470 C C . GLN A 1 180 ? -12.991 2.842 -4.865 1.00 96.62 180 GLN A C 1
ATOM 1472 O O . GLN A 1 180 ? -13.863 2.703 -4.003 1.00 96.62 180 GLN A O 1
ATOM 1477 N N . ASN A 1 181 ? -11.928 3.622 -4.671 1.00 95.31 181 ASN A N 1
ATOM 1478 C CA . ASN A 1 181 ? -11.748 4.416 -3.460 1.00 95.31 181 ASN A CA 1
ATOM 1479 C C . ASN A 1 181 ? -12.815 5.507 -3.350 1.00 95.31 181 ASN A C 1
ATOM 1481 O O . ASN A 1 181 ? -13.378 5.699 -2.273 1.00 95.31 181 ASN A O 1
ATOM 1485 N N . LYS A 1 182 ? -13.156 6.164 -4.460 1.00 98.06 182 LYS A N 1
ATOM 1486 C CA . LYS A 1 182 ? -14.230 7.158 -4.522 1.00 98.06 182 LYS A CA 1
ATOM 1487 C C . LYS A 1 182 ? -15.584 6.565 -4.129 1.00 98.06 182 LYS A C 1
ATOM 1489 O O . LYS A 1 182 ? -16.298 7.173 -3.330 1.00 98.06 182 LYS A O 1
ATOM 1494 N N . MET A 1 183 ? -15.909 5.359 -4.605 1.00 96.75 183 MET A N 1
ATOM 1495 C CA . MET A 1 183 ? -17.119 4.647 -4.170 1.00 96.75 183 MET A CA 1
ATOM 1496 C C . MET A 1 183 ? -17.099 4.349 -2.665 1.00 96.75 183 MET A C 1
ATOM 1498 O O . MET A 1 183 ? -18.062 4.663 -1.970 1.00 96.75 183 MET A O 1
ATOM 1502 N N . LYS A 1 184 ? -15.981 3.834 -2.131 1.00 97.12 184 LYS A N 1
ATOM 1503 C CA . LYS A 1 184 ? -15.840 3.564 -0.687 1.00 97.12 184 LYS A CA 1
ATOM 1504 C C . LYS A 1 184 ? -16.009 4.821 0.166 1.00 97.12 184 LYS A C 1
ATOM 1506 O O . LYS A 1 184 ? -16.646 4.757 1.213 1.00 97.12 184 LYS A O 1
ATOM 1511 N N . ILE A 1 185 ? -15.461 5.955 -0.272 1.00 96.75 185 ILE A N 1
ATOM 1512 C CA . ILE A 1 185 ? -15.622 7.241 0.419 1.00 96.75 185 ILE A CA 1
ATOM 1513 C C . ILE A 1 185 ? -17.098 7.651 0.441 1.00 96.75 185 ILE A C 1
ATOM 1515 O O . ILE A 1 185 ? -17.602 8.033 1.494 1.00 96.75 185 ILE A O 1
ATOM 1519 N N . SER A 1 186 ? -17.808 7.521 -0.684 1.00 96.94 186 SER A N 1
ATOM 1520 C CA . SER A 1 186 ? -19.241 7.833 -0.745 1.00 96.94 186 SER A CA 1
ATOM 1521 C C . SER A 1 186 ? -20.073 6.937 0.183 1.00 96.94 186 SER A C 1
ATOM 1523 O O . SER A 1 186 ? -20.969 7.424 0.874 1.00 96.94 186 SER A O 1
ATOM 1525 N N . ASP A 1 187 ? -19.745 5.648 0.269 1.00 97.44 187 ASP A N 1
ATOM 1526 C CA . ASP A 1 187 ? -20.423 4.718 1.177 1.00 97.44 187 ASP A CA 1
ATOM 1527 C C . ASP A 1 187 ? -20.146 5.025 2.655 1.00 97.44 187 ASP A C 1
ATOM 1529 O O . ASP A 1 187 ? -21.050 4.922 3.488 1.00 97.44 187 ASP A O 1
ATOM 1533 N N . LEU A 1 188 ? -18.918 5.426 2.996 1.00 96.75 188 LEU A N 1
ATOM 1534 C CA . LEU A 1 188 ? -18.577 5.867 4.351 1.00 96.75 188 LEU A CA 1
ATOM 1535 C C . LEU A 1 188 ? -19.349 7.133 4.737 1.00 96.75 188 LEU A C 1
ATOM 1537 O O . LEU A 1 188 ? -19.914 7.180 5.825 1.00 96.75 188 LEU A O 1
ATOM 1541 N N . GLN A 1 189 ? -19.468 8.105 3.828 1.00 96.69 189 GLN A N 1
ATOM 1542 C CA . GLN A 1 189 ? -20.265 9.315 4.063 1.00 96.69 189 GLN A CA 1
ATOM 1543 C C . GLN A 1 189 ? -21.735 8.990 4.357 1.00 96.69 189 GLN A C 1
ATOM 1545 O O . GLN A 1 189 ? -22.310 9.535 5.297 1.00 96.69 189 GLN A O 1
ATOM 1550 N N . ARG A 1 190 ? -22.337 8.052 3.612 1.00 96.81 190 ARG A N 1
ATOM 1551 C CA . ARG A 1 190 ? -23.713 7.594 3.876 1.00 96.81 190 ARG A CA 1
ATOM 1552 C C . ARG A 1 190 ? -23.854 6.953 5.257 1.00 96.81 190 ARG A C 1
ATOM 1554 O O . ARG A 1 190 ? -24.810 7.241 5.972 1.00 96.81 190 ARG A O 1
ATOM 1561 N N . LYS A 1 191 ? -22.894 6.113 5.657 1.00 96.19 191 LYS A N 1
ATOM 1562 C CA . LYS A 1 191 ? -22.891 5.486 6.990 1.00 96.19 191 LYS A CA 1
ATOM 1563 C C . LYS A 1 191 ? -22.753 6.511 8.113 1.00 96.19 191 LYS A C 1
ATOM 1565 O O . LYS A 1 191 ? -23.425 6.371 9.134 1.00 96.19 191 LYS A O 1
ATOM 1570 N N . ASP A 1 192 ? -21.929 7.536 7.928 1.00 96.38 192 ASP A N 1
ATOM 1571 C CA . ASP A 1 192 ? -21.776 8.617 8.903 1.00 96.38 192 ASP A CA 1
ATOM 1572 C C . ASP A 1 192 ? -23.070 9.423 9.065 1.00 96.38 192 ASP A C 1
ATOM 1574 O O . ASP A 1 192 ? -23.474 9.725 10.192 1.00 96.38 192 ASP A O 1
ATOM 1578 N N . GLU A 1 193 ? -23.775 9.715 7.969 1.00 97.19 193 GLU A N 1
ATOM 1579 C CA . GLU A 1 193 ? -25.092 10.358 8.026 1.00 97.19 193 GLU A CA 1
ATOM 1580 C C . GLU A 1 193 ? -26.128 9.501 8.765 1.00 97.19 193 GLU A C 1
ATOM 1582 O O . GLU A 1 193 ? -26.855 10.013 9.623 1.00 97.19 193 GLU A O 1
ATOM 1587 N N . ASP A 1 194 ? -26.176 8.197 8.489 1.00 97.00 194 ASP A N 1
ATOM 1588 C CA . ASP A 1 194 ? -27.077 7.267 9.175 1.00 97.00 194 ASP A CA 1
ATOM 1589 C C . ASP A 1 194 ? -26.759 7.155 10.671 1.00 97.00 194 ASP A C 1
ATOM 1591 O O . ASP A 1 194 ? -27.663 7.159 11.514 1.00 97.00 194 ASP A O 1
ATOM 1595 N N . ASN A 1 195 ? -25.477 7.103 11.029 1.00 95.06 195 ASN A N 1
ATOM 1596 C CA . ASN A 1 195 ? -25.043 7.096 12.422 1.00 95.06 195 ASN A CA 1
ATOM 1597 C C . ASN A 1 195 ? -25.418 8.404 13.127 1.00 95.06 195 ASN A C 1
ATOM 1599 O O . ASN A 1 195 ? -25.919 8.371 14.252 1.00 95.06 195 ASN A O 1
ATOM 1603 N N . LYS A 1 196 ? -25.274 9.551 12.455 1.00 97.69 196 LYS A N 1
ATOM 1604 C CA . LYS A 1 196 ? -25.702 10.852 12.983 1.00 97.69 196 LYS A CA 1
ATOM 1605 C C . LYS A 1 196 ? -27.208 10.890 13.260 1.00 97.69 196 LYS A C 1
ATOM 1607 O O . LYS A 1 196 ? -27.617 11.412 14.299 1.00 97.69 196 LYS A O 1
ATOM 1612 N N . ARG A 1 197 ? -28.034 10.302 12.384 1.00 96.56 197 ARG A N 1
ATOM 1613 C CA . ARG A 1 197 ? -29.486 10.158 12.615 1.00 96.56 197 ARG A CA 1
ATOM 1614 C C . ARG A 1 197 ? -29.773 9.292 13.842 1.00 96.56 197 ARG A C 1
ATOM 1616 O O . ARG A 1 197 ? -30.510 9.727 14.722 1.00 96.56 197 ARG A O 1
ATOM 1623 N N . LYS A 1 198 ? -29.124 8.127 13.959 1.00 96.69 198 LYS A N 1
ATOM 1624 C CA . LYS A 1 198 ? -29.275 7.232 15.123 1.00 96.69 198 LYS A CA 1
ATOM 1625 C C . LYS A 1 198 ? -28.893 7.906 16.440 1.00 96.69 198 LYS A C 1
ATOM 1627 O O . LYS A 1 198 ? -29.606 7.745 17.425 1.00 96.69 198 LYS A O 1
ATOM 1632 N N . ILE A 1 199 ? -27.801 8.672 16.461 1.00 95.56 199 ILE A N 1
ATOM 1633 C CA . ILE A 1 199 ? -27.385 9.436 17.648 1.00 95.56 199 ILE A CA 1
ATOM 1634 C C . ILE A 1 199 ? -28.465 10.453 18.032 1.00 95.56 199 ILE A C 1
ATOM 1636 O O . ILE A 1 199 ? -28.826 10.545 19.203 1.00 95.56 199 ILE A O 1
ATOM 1640 N N . SER A 1 200 ? -29.028 11.175 17.058 1.00 96.25 200 SER A N 1
ATOM 1641 C CA . SER A 1 200 ? -30.108 12.134 17.319 1.00 96.25 200 SER A CA 1
ATOM 1642 C C . SER A 1 200 ? -31.371 11.461 17.875 1.00 96.25 200 SER A C 1
ATOM 1644 O O . SER A 1 200 ? -31.994 11.984 18.799 1.00 96.25 200 SER A O 1
ATOM 1646 N N . ASP A 1 201 ? -31.728 10.278 17.371 1.00 96.81 201 ASP A N 1
ATOM 1647 C CA . ASP A 1 201 ? -32.871 9.514 17.878 1.00 96.81 201 ASP A CA 1
ATOM 1648 C C . ASP A 1 201 ? -32.641 8.977 19.298 1.00 96.81 201 ASP A C 1
ATOM 1650 O O . ASP A 1 201 ? -33.567 8.976 20.113 1.00 96.81 201 ASP A O 1
ATOM 1654 N N . LEU A 1 202 ? -31.416 8.550 19.625 1.00 95.50 202 LEU A N 1
ATOM 1655 C CA . LEU A 1 202 ? -31.048 8.150 20.988 1.00 95.50 202 LEU A CA 1
ATOM 1656 C C . LEU A 1 202 ? -31.145 9.329 21.962 1.00 95.50 202 LEU A C 1
ATOM 1658 O O . LEU A 1 202 ? -31.756 9.185 23.016 1.00 95.50 202 LEU A O 1
ATOM 1662 N N . GLN A 1 203 ? -30.657 10.511 21.575 1.00 95.25 203 GLN A N 1
ATOM 1663 C CA . GLN A 1 203 ? -30.781 11.724 22.391 1.00 95.25 203 GLN A CA 1
ATOM 1664 C C . GLN A 1 203 ? -32.244 12.078 22.690 1.00 95.25 203 GLN A C 1
ATOM 1666 O O . GLN A 1 203 ? -32.578 12.439 23.816 1.00 95.25 203 GLN A O 1
ATOM 1671 N N . ARG A 1 204 ? -33.144 11.937 21.706 1.00 95.69 204 ARG A N 1
ATOM 1672 C CA . ARG A 1 204 ? -34.586 12.148 21.923 1.00 95.69 204 ARG A CA 1
ATOM 1673 C C . ARG A 1 204 ? -35.166 11.155 22.930 1.00 95.69 204 ARG A C 1
ATOM 1675 O O . ARG A 1 204 ? -35.923 11.559 23.807 1.00 95.69 204 ARG A O 1
ATOM 1682 N N . LYS A 1 205 ? -34.790 9.876 22.832 1.00 95.69 205 LYS A N 1
ATOM 1683 C CA . LYS A 1 205 ? -35.227 8.842 23.783 1.00 95.69 205 LYS A CA 1
ATOM 1684 C C . LYS A 1 205 ? -34.708 9.099 25.195 1.00 95.69 205 LYS A C 1
ATOM 1686 O O . LYS A 1 205 ? -35.452 8.878 26.146 1.00 95.69 205 LYS A O 1
ATOM 1691 N N . ASP A 1 206 ? -33.476 9.574 25.336 1.00 95.31 206 ASP A N 1
ATOM 1692 C CA . ASP A 1 206 ? -32.907 9.921 26.639 1.00 95.31 206 ASP A CA 1
ATOM 1693 C C . ASP A 1 206 ? -33.647 11.097 27.285 1.00 95.31 206 ASP A C 1
ATOM 1695 O O . ASP A 1 206 ? -33.983 11.030 28.467 1.00 95.31 206 ASP A O 1
ATOM 1699 N N . GLU A 1 207 ? -33.991 12.134 26.515 1.00 95.56 207 GLU A N 1
ATOM 1700 C CA . GLU A 1 207 ? -34.815 13.246 27.006 1.00 95.56 207 GLU A CA 1
ATOM 1701 C C . GLU A 1 207 ? -36.227 12.790 27.413 1.00 95.56 207 GLU A C 1
ATOM 1703 O O . GLU A 1 207 ? -36.730 13.183 28.469 1.00 95.56 207 GLU A O 1
ATOM 1708 N N . ASP A 1 208 ? -36.861 11.909 26.635 1.00 95.88 208 ASP A N 1
ATOM 1709 C CA . ASP A 1 208 ? -38.164 11.333 26.991 1.00 95.88 208 ASP A CA 1
ATOM 1710 C C . ASP A 1 208 ? -38.087 10.466 28.258 1.00 95.88 208 ASP A C 1
ATOM 1712 O O . ASP A 1 208 ? -38.969 10.527 29.120 1.00 95.88 208 ASP A O 1
ATOM 1716 N N . ASN A 1 209 ? -37.023 9.676 28.409 1.00 93.56 209 ASN A N 1
ATOM 1717 C CA . ASN A 1 209 ? -36.784 8.878 29.610 1.00 93.56 209 ASN A CA 1
ATOM 1718 C C . ASN A 1 209 ? -36.537 9.768 30.831 1.00 93.56 209 ASN A C 1
ATOM 1720 O O . ASN A 1 209 ? -37.087 9.505 31.898 1.00 93.56 209 ASN A O 1
ATOM 1724 N N . LYS A 1 210 ? -35.781 10.856 30.674 1.00 96.06 210 LYS A N 1
ATOM 1725 C CA . LYS A 1 210 ? -35.544 11.845 31.729 1.00 96.06 210 LYS A CA 1
ATOM 1726 C C . LYS A 1 210 ? -36.846 12.491 32.207 1.00 96.06 210 LYS A C 1
ATOM 1728 O O . LYS A 1 210 ? -37.040 12.640 33.412 1.00 96.06 210 LYS A O 1
ATOM 1733 N N . ARG A 1 211 ? -37.770 12.810 31.291 1.00 94.44 211 ARG A N 1
ATOM 1734 C CA . ARG A 1 211 ? -39.118 13.296 31.644 1.00 94.44 211 ARG A CA 1
ATOM 1735 C C . ARG A 1 211 ? -39.906 12.256 32.439 1.00 94.44 211 ARG A C 1
ATOM 1737 O O . ARG A 1 211 ? -40.434 12.587 33.494 1.00 94.44 211 ARG A O 1
ATOM 1744 N N . LYS A 1 212 ? -39.916 10.994 31.991 1.00 94.88 212 LYS A N 1
ATOM 1745 C CA . LYS A 1 212 ? -40.586 9.896 32.714 1.00 94.88 212 LYS A CA 1
ATOM 1746 C C . LYS A 1 212 ? -40.018 9.679 34.116 1.00 94.88 212 LYS A C 1
ATOM 1748 O O . LYS A 1 212 ? -40.789 9.441 35.038 1.00 94.88 212 LYS A O 1
ATOM 1753 N N . ILE A 1 213 ? -38.696 9.756 34.281 1.00 92.62 213 ILE A N 1
ATOM 1754 C CA . ILE A 1 213 ? -38.047 9.651 35.597 1.00 92.62 213 ILE A CA 1
ATOM 1755 C C . ILE A 1 213 ? -38.531 10.784 36.507 1.00 92.62 213 ILE A C 1
ATOM 1757 O O . ILE A 1 213 ? -38.989 10.507 37.610 1.00 92.62 213 ILE A O 1
ATOM 1761 N N . SER A 1 214 ? -38.522 12.027 36.019 1.00 93.31 214 SER A N 1
ATOM 1762 C CA . SER A 1 214 ? -39.016 13.192 36.768 1.00 93.31 214 SER A CA 1
ATOM 1763 C C . SER A 1 214 ? -40.488 13.038 37.189 1.00 93.31 214 SER A C 1
ATOM 1765 O O . SER A 1 214 ? -40.855 13.313 38.333 1.00 93.31 214 SER A O 1
ATOM 1767 N N . ASP A 1 215 ? -41.344 12.531 36.295 1.00 93.31 215 ASP A N 1
ATOM 1768 C CA . ASP A 1 215 ? -42.756 12.273 36.603 1.00 93.31 215 ASP A CA 1
ATOM 1769 C C . ASP A 1 215 ? -42.932 11.173 37.665 1.00 93.31 215 ASP A C 1
ATOM 1771 O O . ASP A 1 215 ? -43.758 11.313 38.572 1.00 93.31 215 ASP A O 1
ATOM 1775 N N . LEU A 1 216 ? -42.145 10.094 37.590 1.00 92.62 216 LEU A N 1
ATOM 1776 C CA . LEU A 1 216 ? -42.144 9.023 38.592 1.00 92.62 216 LEU A CA 1
ATOM 1777 C C . LEU A 1 216 ? -41.650 9.518 39.956 1.00 92.62 216 LEU A C 1
ATOM 1779 O O . LEU A 1 216 ? -42.247 9.177 40.975 1.00 92.62 216 LEU A O 1
ATOM 1783 N N . GLU A 1 217 ? -40.600 10.340 39.993 1.00 90.44 217 GLU A N 1
ATOM 1784 C CA . GLU A 1 217 ? -40.096 10.960 41.224 1.00 90.44 217 GLU A CA 1
ATOM 1785 C C . GLU A 1 217 ? -41.166 11.827 41.896 1.00 90.44 217 GLU A C 1
ATOM 1787 O O . GLU A 1 217 ? -41.347 11.746 43.114 1.00 90.44 217 GLU A O 1
ATOM 1792 N N . ARG A 1 218 ? -41.933 12.594 41.110 1.00 89.00 218 ARG A N 1
ATOM 1793 C CA . ARG A 1 218 ? -43.062 13.384 41.616 1.00 89.00 218 ARG A CA 1
ATOM 1794 C C . ARG A 1 218 ? -44.162 12.496 42.204 1.00 89.00 218 ARG A C 1
ATOM 1796 O O . ARG A 1 218 ? -44.601 12.743 43.323 1.00 89.00 218 ARG A O 1
ATOM 1803 N N . GLN A 1 219 ? -44.547 11.422 41.511 1.00 88.38 219 GLN A N 1
ATOM 1804 C CA . GLN A 1 219 ? -45.522 10.450 42.032 1.00 88.38 219 GLN A CA 1
ATOM 1805 C C . GLN A 1 219 ? -45.039 9.773 43.328 1.00 88.38 219 GLN A C 1
ATOM 1807 O O . GLN A 1 219 ? -45.827 9.542 44.248 1.00 88.38 219 GLN A O 1
ATOM 1812 N N . LEU A 1 220 ? -43.741 9.474 43.427 1.00 82.56 220 LEU A N 1
ATOM 1813 C CA . LEU A 1 220 ? -43.107 8.931 44.631 1.00 82.56 220 LEU A CA 1
ATOM 1814 C C . LEU A 1 220 ? -43.121 9.930 45.793 1.00 82.56 220 LEU A C 1
ATOM 1816 O O . LEU A 1 220 ? -43.373 9.527 46.928 1.00 82.56 220 LEU A O 1
ATOM 1820 N N . ALA A 1 221 ? -42.868 11.214 45.533 1.00 80.62 221 ALA A N 1
ATOM 1821 C CA . ALA A 1 221 ? -42.952 12.268 46.542 1.00 80.62 221 ALA A CA 1
ATOM 1822 C C . ALA A 1 221 ? -44.384 12.417 47.085 1.00 80.62 221 ALA A C 1
ATOM 1824 O O . ALA A 1 221 ? -44.573 12.438 48.301 1.00 80.62 221 ALA A O 1
ATOM 1825 N N . ASP A 1 222 ? -45.385 12.402 46.202 1.00 78.38 222 ASP A N 1
ATOM 1826 C CA . ASP A 1 222 ? -46.802 12.467 46.580 1.00 78.38 222 ASP A CA 1
ATOM 1827 C C . ASP A 1 222 ? -47.229 11.227 47.405 1.00 78.38 222 ASP A C 1
ATOM 1829 O O . ASP A 1 222 ? -47.990 11.328 48.375 1.00 78.38 222 ASP A O 1
ATOM 1833 N N . SER A 1 223 ? -46.666 10.053 47.086 1.00 68.81 223 SER A N 1
ATOM 1834 C CA . SER A 1 223 ? -46.937 8.774 47.768 1.00 68.81 223 SER A CA 1
ATOM 1835 C C . SER A 1 223 ? -46.237 8.621 49.130 1.00 68.81 223 SER A C 1
ATOM 1837 O O . SER A 1 223 ? -46.688 7.838 49.968 1.00 68.81 223 SER A O 1
ATOM 1839 N N . LYS A 1 224 ? -45.163 9.381 49.395 1.00 58.50 224 LYS A N 1
ATOM 1840 C CA . LYS A 1 224 ? -44.426 9.403 50.679 1.00 58.50 224 LYS A CA 1
ATOM 1841 C C . LYS A 1 224 ? -45.143 10.168 51.803 1.00 58.50 224 LYS A C 1
ATOM 1843 O O . LYS A 1 224 ? -44.642 10.211 52.923 1.00 58.50 224 LYS A O 1
ATOM 1848 N N . SER A 1 225 ? -46.342 10.701 51.558 1.00 51.41 225 SER A N 1
ATOM 1849 C CA . SER A 1 225 ? -47.227 11.268 52.593 1.00 51.41 225 SER A CA 1
ATOM 1850 C C . SER A 1 225 ? -47.854 10.222 53.542 1.00 51.41 225 SER A C 1
ATOM 1852 O O . SER A 1 225 ? -48.652 10.570 54.412 1.00 51.41 225 SER A O 1
ATOM 1854 N N . LYS A 1 226 ? -47.462 8.942 53.443 1.00 56.31 226 LYS A N 1
ATOM 1855 C CA . LYS A 1 226 ? -47.724 7.897 54.448 1.00 56.31 226 LYS A CA 1
ATOM 1856 C C . LYS A 1 226 ? -46.395 7.307 54.945 1.00 56.31 226 LYS A C 1
ATOM 1858 O O . LYS A 1 226 ? -45.536 6.999 54.119 1.00 56.31 226 LYS A O 1
ATOM 1863 N N . PRO A 1 227 ? -46.197 7.140 56.267 1.00 44.66 227 PRO A N 1
ATOM 1864 C CA . PRO A 1 227 ? -44.889 6.823 56.820 1.00 44.66 227 PRO A CA 1
ATOM 1865 C C . PRO A 1 227 ? -44.572 5.343 56.597 1.00 44.66 227 PRO A C 1
ATOM 1867 O O . PRO A 1 227 ? -45.174 4.472 57.221 1.00 44.66 227 PRO A O 1
ATOM 1870 N N . ILE A 1 228 ? -43.612 5.055 55.720 1.00 45.53 228 ILE A N 1
ATOM 1871 C CA . ILE A 1 228 ? -42.972 3.741 55.628 1.00 45.53 228 ILE A CA 1
ATOM 1872 C C . ILE A 1 228 ? -41.459 3.959 55.608 1.00 45.53 228 ILE A C 1
ATOM 1874 O O . ILE A 1 228 ? -40.915 4.672 54.767 1.00 45.53 228 ILE A O 1
ATOM 1878 N N . ILE A 1 229 ? -40.813 3.353 56.601 1.00 51.59 229 ILE A N 1
ATOM 1879 C CA . ILE A 1 229 ? -39.370 3.278 56.827 1.00 51.59 229 ILE A CA 1
ATOM 1880 C C . ILE A 1 229 ? -38.726 2.587 55.620 1.00 51.59 229 ILE A C 1
ATOM 1882 O O . ILE A 1 229 ? -39.076 1.448 55.316 1.00 51.59 229 ILE A O 1
ATOM 1886 N N . ILE A 1 230 ? -37.786 3.248 54.937 1.00 45.28 230 ILE A N 1
ATOM 1887 C CA . ILE A 1 230 ? -36.996 2.627 53.866 1.00 45.28 230 ILE A CA 1
ATOM 1888 C C . ILE A 1 230 ? -35.513 2.841 54.148 1.00 45.28 230 ILE A C 1
ATOM 1890 O O . ILE A 1 230 ? -35.008 3.963 54.150 1.00 45.28 230 ILE A O 1
ATOM 1894 N N . ASN A 1 231 ? -34.846 1.713 54.377 1.00 44.44 231 ASN A N 1
ATOM 1895 C CA . ASN A 1 231 ? -33.403 1.563 54.433 1.00 44.44 231 ASN A CA 1
ATOM 1896 C C . ASN A 1 231 ? -32.780 1.931 53.079 1.00 44.44 231 ASN A C 1
ATOM 1898 O O . ASN A 1 231 ? -33.216 1.455 52.031 1.00 44.44 231 ASN A O 1
ATOM 1902 N N . GLN A 1 232 ? -31.741 2.762 53.132 1.00 47.44 232 GLN A N 1
ATOM 1903 C CA . GLN A 1 232 ? -30.849 3.071 52.018 1.00 47.44 232 GLN A CA 1
ATOM 1904 C C . GLN A 1 232 ? -30.205 1.795 51.461 1.00 47.44 232 GLN A C 1
ATOM 1906 O O . GLN A 1 232 ? -29.638 1.005 52.214 1.00 47.44 232 GLN A O 1
ATOM 1911 N N . ILE A 1 233 ? -30.228 1.641 50.137 1.00 46.28 233 ILE A N 1
ATOM 1912 C CA . ILE A 1 233 ? -29.352 0.720 49.408 1.00 46.28 233 ILE A CA 1
ATOM 1913 C C . ILE A 1 233 ? -28.590 1.557 48.380 1.00 46.28 233 ILE A C 1
ATOM 1915 O O . ILE A 1 233 ? -29.025 1.739 47.247 1.00 46.28 233 ILE A O 1
ATOM 1919 N N . ASP A 1 234 ? -27.448 2.085 48.813 1.00 43.66 234 ASP A N 1
ATOM 1920 C CA . ASP A 1 234 ? -26.382 2.565 47.938 1.00 43.66 234 ASP A CA 1
ATOM 1921 C C . ASP A 1 234 ? -25.534 1.356 47.518 1.00 43.66 234 ASP A C 1
ATOM 1923 O O . ASP A 1 234 ? -24.583 0.977 48.201 1.00 43.66 234 ASP A O 1
ATOM 1927 N N . SER A 1 235 ? -25.863 0.716 46.396 1.00 47.59 235 SER A N 1
ATOM 1928 C CA . SER A 1 235 ? -25.009 -0.318 45.799 1.00 47.59 235 SER A CA 1
ATOM 1929 C C . SER A 1 235 ? -24.243 0.249 44.607 1.00 47.59 235 SER A C 1
ATOM 1931 O O . SER A 1 235 ? -24.519 -0.072 43.452 1.00 47.59 235 SER A O 1
ATOM 1933 N N . LYS A 1 236 ? -23.251 1.098 44.889 1.00 48.72 236 LYS A N 1
ATOM 1934 C CA . LYS A 1 236 ? -22.138 1.324 43.961 1.00 48.72 236 LYS A CA 1
ATOM 1935 C C . LYS A 1 236 ? -21.145 0.176 44.179 1.00 48.72 236 LYS A C 1
ATOM 1937 O O . LYS A 1 236 ? -20.636 0.063 45.297 1.00 48.72 236 LYS A O 1
ATOM 1942 N N . PRO A 1 237 ? -20.872 -0.694 43.191 1.00 49.81 237 PRO A N 1
ATOM 1943 C CA . PRO A 1 237 ? -19.896 -1.757 43.382 1.00 49.81 237 PRO A CA 1
ATOM 1944 C C . PRO A 1 237 ? -18.526 -1.121 43.642 1.00 49.81 237 PRO A C 1
ATOM 1946 O O . PRO A 1 237 ? -18.022 -0.330 42.842 1.00 49.81 237 PRO A O 1
ATOM 1949 N N . LYS A 1 238 ? -17.950 -1.419 44.810 1.00 50.81 238 LYS A N 1
ATOM 1950 C CA . LYS A 1 238 ? -16.552 -1.115 45.110 1.00 50.81 238 LYS A CA 1
ATOM 1951 C C . LYS A 1 238 ? -15.709 -1.995 44.191 1.00 50.81 238 LYS A C 1
ATOM 1953 O O . LYS A 1 238 ? -15.725 -3.209 44.331 1.00 50.81 238 LYS A O 1
ATOM 1958 N N . SER A 1 239 ? -15.021 -1.377 43.236 1.00 61.47 239 SER A N 1
ATOM 1959 C CA . SER A 1 239 ? -13.971 -2.043 42.468 1.00 61.47 239 SER A CA 1
ATOM 1960 C C . SER A 1 239 ? -12.846 -2.394 43.436 1.00 61.47 239 SER A C 1
ATOM 1962 O O . SER A 1 239 ? -12.219 -1.493 43.992 1.00 61.47 239 SER A O 1
ATOM 1964 N N . GLU A 1 240 ? -12.624 -3.679 43.679 1.00 77.94 240 GLU A N 1
ATOM 1965 C CA . GLU A 1 240 ? -11.461 -4.153 44.426 1.00 77.94 240 GLU A CA 1
ATOM 1966 C C . GLU A 1 240 ? -10.238 -4.068 43.503 1.00 77.94 240 GLU A C 1
ATOM 1968 O O . GLU A 1 240 ? -10.220 -4.658 42.424 1.00 77.94 240 GLU A O 1
ATOM 1973 N N . GLU A 1 241 ? -9.239 -3.268 43.881 1.00 84.56 241 GLU A N 1
ATOM 1974 C CA . GLU A 1 241 ? -7.966 -3.206 43.160 1.00 84.56 241 GLU A CA 1
ATOM 1975 C C . GLU A 1 241 ? -7.199 -4.512 43.400 1.00 84.56 241 GLU A C 1
ATOM 1977 O O . GLU A 1 241 ? -6.922 -4.880 44.543 1.00 84.56 241 GLU A O 1
ATOM 1982 N N . ILE A 1 242 ? -6.852 -5.217 42.322 1.00 86.44 242 ILE A N 1
ATOM 1983 C CA . ILE A 1 242 ? -6.084 -6.460 42.402 1.00 86.44 242 ILE A CA 1
ATOM 1984 C C . ILE A 1 242 ? -4.598 -6.109 42.312 1.00 86.44 242 ILE A C 1
ATOM 1986 O O . ILE A 1 242 ? -4.194 -5.446 41.354 1.00 86.44 242 ILE A O 1
ATOM 1990 N N . PRO A 1 243 ? -3.767 -6.531 43.280 1.00 88.88 243 PRO A N 1
ATOM 1991 C CA . PRO A 1 243 ? -2.334 -6.291 43.211 1.00 88.88 243 PRO A CA 1
ATOM 1992 C C . PRO A 1 243 ? -1.735 -7.038 42.016 1.00 88.88 243 PRO A C 1
ATOM 1994 O O . PRO A 1 243 ? -1.922 -8.248 41.885 1.00 88.88 243 PRO A O 1
ATOM 1997 N N . ILE A 1 244 ? -0.995 -6.318 41.170 1.00 90.38 244 ILE A N 1
ATOM 1998 C CA . ILE A 1 244 ? -0.311 -6.893 40.010 1.00 90.38 244 ILE A CA 1
ATOM 1999 C C . ILE A 1 244 ? 1.175 -7.126 40.282 1.00 90.38 244 ILE A C 1
ATOM 2001 O O . ILE A 1 244 ? 1.808 -6.440 41.089 1.00 90.38 244 ILE A O 1
ATOM 2005 N N . SER A 1 245 ? 1.757 -8.072 39.557 1.00 89.62 245 SER A N 1
ATOM 2006 C CA . SER A 1 245 ? 3.202 -8.245 39.443 1.00 89.62 245 SER A CA 1
ATOM 2007 C C . SER A 1 245 ? 3.586 -8.452 37.981 1.00 89.62 245 SER A C 1
ATOM 2009 O O . SER A 1 245 ? 2.765 -8.846 37.160 1.00 89.62 245 SER A O 1
ATOM 2011 N N . ILE A 1 246 ? 4.835 -8.143 37.636 1.00 89.31 246 ILE A N 1
ATOM 2012 C CA . ILE A 1 246 ? 5.364 -8.355 36.287 1.00 89.31 246 ILE A CA 1
ATOM 2013 C C . ILE A 1 246 ? 6.534 -9.317 36.405 1.00 89.31 246 ILE A C 1
ATOM 2015 O O . ILE A 1 246 ? 7.547 -8.990 37.033 1.00 89.31 246 ILE A O 1
ATOM 2019 N N . THR A 1 247 ? 6.382 -10.494 35.806 1.00 82.25 247 THR A N 1
ATOM 2020 C CA . THR A 1 247 ? 7.449 -11.492 35.740 1.00 82.25 247 THR A CA 1
ATOM 2021 C C . THR A 1 247 ? 8.421 -11.062 34.659 1.00 82.25 247 THR A C 1
ATOM 2023 O O . THR A 1 247 ? 8.054 -10.944 33.492 1.00 82.25 247 THR A O 1
ATOM 2026 N N . VAL A 1 248 ? 9.662 -10.786 35.050 1.00 75.62 248 VAL A N 1
ATOM 2027 C CA . VAL A 1 248 ? 10.671 -10.282 34.123 1.00 75.62 248 VAL A CA 1
ATOM 2028 C C . VAL A 1 248 ? 11.790 -11.300 33.932 1.00 75.62 248 VAL A C 1
ATOM 2030 O O . VAL A 1 248 ? 12.468 -11.638 34.904 1.00 75.62 248 VAL A O 1
ATOM 2033 N N . PRO A 1 249 ? 12.006 -11.807 32.707 1.00 76.62 249 PRO A N 1
ATOM 2034 C CA . PRO A 1 249 ? 13.218 -12.550 32.414 1.00 76.62 249 PRO A CA 1
ATOM 2035 C C . PRO A 1 249 ? 14.407 -11.586 32.421 1.00 76.62 249 PRO A C 1
ATOM 2037 O O . PRO A 1 249 ? 14.280 -10.425 32.030 1.00 76.62 249 PRO A O 1
ATOM 2040 N N . SER A 1 250 ? 15.577 -12.058 32.847 1.00 81.12 250 SER A N 1
ATOM 2041 C CA . SER A 1 250 ? 16.813 -11.279 32.745 1.00 81.12 250 SER A CA 1
ATOM 2042 C C . SER A 1 250 ? 17.060 -10.861 31.294 1.00 81.12 250 SER A C 1
ATOM 2044 O O . SER A 1 250 ? 17.010 -11.693 30.389 1.00 81.12 250 SER A O 1
ATOM 2046 N N . GLY A 1 251 ? 17.376 -9.587 31.056 1.00 85.00 251 GLY A N 1
ATOM 2047 C CA . GLY A 1 251 ? 17.718 -9.126 29.714 1.00 85.00 251 GLY A CA 1
ATOM 2048 C C . GLY A 1 251 ? 18.022 -7.635 29.619 1.00 85.00 251 GLY A C 1
ATOM 2049 O O . GLY A 1 251 ? 18.474 -7.009 30.573 1.00 85.00 251 GLY A O 1
ATOM 2050 N N . SER A 1 252 ? 17.830 -7.076 28.427 1.00 91.38 252 SER A N 1
ATOM 2051 C CA . SER A 1 252 ? 18.311 -5.752 28.012 1.00 91.38 252 SER A CA 1
ATOM 2052 C C . SER A 1 252 ? 17.346 -4.608 28.360 1.00 91.38 252 SER A C 1
ATOM 2054 O O . SER A 1 252 ? 16.830 -3.903 27.490 1.00 91.38 252 SER A O 1
ATOM 2056 N N . TYR A 1 253 ? 17.091 -4.404 29.650 1.00 92.44 253 TYR A N 1
ATOM 2057 C CA . TYR A 1 253 ? 16.298 -3.275 30.144 1.00 92.44 253 TYR A CA 1
ATOM 2058 C C . TYR A 1 253 ? 16.785 -2.809 31.524 1.00 92.44 253 TYR A C 1
ATOM 2060 O O . TYR A 1 253 ? 17.487 -3.532 32.229 1.00 92.44 253 TYR A O 1
ATOM 2068 N N . THR A 1 254 ? 16.389 -1.606 31.933 1.00 93.00 254 THR A N 1
ATOM 2069 C CA . THR A 1 254 ? 16.526 -1.109 33.310 1.00 93.00 254 THR A CA 1
ATOM 2070 C C . THR A 1 254 ? 15.146 -0.902 33.926 1.00 93.00 254 THR A C 1
ATOM 2072 O O . THR A 1 254 ? 14.201 -0.538 33.228 1.00 93.00 254 THR A O 1
ATOM 2075 N N . LYS A 1 255 ? 14.999 -1.162 35.232 1.00 91.75 255 LYS A N 1
ATOM 2076 C CA . LYS A 1 255 ? 13.732 -0.979 35.955 1.00 91.75 255 LYS A CA 1
ATOM 2077 C C . LYS A 1 255 ? 13.803 0.228 36.895 1.00 91.75 255 LYS A C 1
ATOM 2079 O O . LYS A 1 255 ? 14.718 0.334 37.706 1.00 91.75 255 LYS A O 1
ATOM 2084 N N . LYS A 1 256 ? 12.778 1.074 36.804 1.00 91.00 256 LYS A N 1
ATOM 2085 C CA . LYS A 1 256 ? 12.308 2.056 37.787 1.00 91.00 256 LYS A CA 1
ATOM 2086 C C . LYS A 1 256 ? 12.220 1.486 39.206 1.00 91.00 256 LYS A C 1
ATOM 2088 O O . LYS A 1 256 ? 11.292 0.716 39.434 1.00 91.00 256 LYS A O 1
ATOM 2093 N N . GLU A 1 257 ? 13.091 1.817 40.160 1.00 89.44 257 GLU A N 1
ATOM 2094 C CA . GLU A 1 257 ? 12.857 1.388 41.550 1.00 89.44 257 GLU A CA 1
ATOM 2095 C C . GLU A 1 257 ? 11.514 1.941 42.065 1.00 89.44 257 GLU A C 1
ATOM 2097 O O . GLU A 1 257 ? 11.188 3.106 41.843 1.00 89.44 257 GLU A O 1
ATOM 2102 N N . GLY A 1 258 ? 10.707 1.082 42.698 1.00 87.12 258 GLY A N 1
ATOM 2103 C CA . GLY A 1 258 ? 9.382 1.442 43.218 1.00 87.12 258 GLY A CA 1
ATOM 2104 C C . GLY A 1 258 ? 8.278 1.628 42.168 1.00 87.12 258 GLY A C 1
ATOM 2105 O O . GLY A 1 258 ? 7.141 1.909 42.537 1.00 87.12 258 GLY A O 1
ATOM 2106 N N . GLU A 1 259 ? 8.571 1.442 40.879 1.00 88.94 259 GLU A N 1
ATOM 2107 C CA . GLU A 1 259 ? 7.614 1.612 39.783 1.00 88.94 259 GLU A CA 1
ATOM 2108 C C . GLU A 1 259 ? 7.607 0.394 38.851 1.00 88.94 259 GLU A C 1
ATOM 2110 O O . GLU A 1 259 ? 8.566 -0.377 38.770 1.00 88.94 259 GLU A O 1
ATOM 2115 N N . PHE A 1 260 ? 6.541 0.250 38.065 1.00 88.94 260 PHE A N 1
ATOM 2116 C CA . PHE A 1 260 ? 6.510 -0.684 36.938 1.00 88.94 260 PHE A CA 1
ATOM 2117 C C . PHE A 1 260 ? 7.034 -0.014 35.661 1.00 88.94 260 PHE A C 1
ATOM 2119 O O . PHE A 1 260 ? 6.499 -0.169 34.570 1.00 88.94 260 PHE A O 1
ATOM 2126 N N . THR A 1 261 ? 8.099 0.769 35.800 1.00 89.44 261 THR A N 1
ATOM 2127 C CA . THR A 1 261 ? 8.737 1.479 34.694 1.00 89.44 261 THR A CA 1
ATOM 2128 C C . THR A 1 261 ? 9.926 0.668 34.189 1.00 89.44 261 THR A C 1
ATOM 2130 O O . THR A 1 261 ? 10.854 0.427 34.953 1.00 89.44 261 THR A O 1
ATOM 2133 N N . TYR A 1 262 ? 9.936 0.265 32.922 1.00 88.44 262 TYR A N 1
ATOM 2134 C CA . TYR A 1 262 ? 10.992 -0.525 32.295 1.00 88.44 262 TYR A CA 1
ATOM 2135 C C . TYR A 1 262 ? 11.522 0.190 31.050 1.00 88.44 262 TYR A C 1
ATOM 2137 O O . TYR A 1 262 ? 10.823 0.373 30.062 1.00 88.44 262 TYR A O 1
ATOM 2145 N N . THR A 1 263 ? 12.784 0.588 31.068 1.00 88.88 263 THR A N 1
ATOM 2146 C CA . THR A 1 263 ? 13.439 1.284 29.955 1.00 88.88 263 THR A CA 1
ATOM 2147 C C . THR A 1 263 ? 14.249 0.278 29.159 1.00 88.88 263 THR A C 1
ATOM 2149 O O . THR A 1 263 ? 15.089 -0.422 29.724 1.00 88.88 263 THR A O 1
ATOM 2152 N N . SER A 1 264 ? 14.003 0.184 27.856 1.00 90.19 264 SER A N 1
ATOM 2153 C CA . SER A 1 264 ? 14.764 -0.723 26.999 1.00 90.19 264 SER A CA 1
ATOM 2154 C C . SER A 1 264 ? 16.208 -0.232 26.875 1.00 90.19 264 SER A C 1
ATOM 2156 O O . SER A 1 264 ? 16.452 0.964 26.782 1.00 90.19 264 SER A O 1
ATOM 2158 N N . THR A 1 265 ? 17.185 -1.137 26.860 1.00 92.12 265 THR A N 1
ATOM 2159 C CA . THR A 1 265 ? 18.595 -0.786 26.595 1.00 92.12 265 THR A CA 1
ATOM 2160 C C . THR A 1 265 ? 19.098 -1.302 25.250 1.00 92.12 265 THR A C 1
ATOM 2162 O O . THR A 1 265 ? 20.224 -0.998 24.862 1.00 92.12 265 THR A O 1
ATOM 2165 N N . LYS A 1 266 ? 18.273 -2.071 24.529 1.00 90.88 266 LYS A N 1
ATOM 2166 C CA . LYS A 1 266 ? 18.545 -2.574 23.175 1.00 90.88 266 LYS A CA 1
ATOM 2167 C C . LYS A 1 266 ? 17.289 -2.547 22.312 1.00 90.88 266 LYS A C 1
ATOM 2169 O O . LYS A 1 266 ? 16.185 -2.719 22.834 1.00 90.88 266 LYS A O 1
ATOM 2174 N N . ASP A 1 267 ? 17.479 -2.400 21.007 1.00 89.31 267 ASP A N 1
ATOM 2175 C CA . ASP A 1 267 ? 16.415 -2.515 20.011 1.00 89.31 267 ASP A CA 1
ATOM 2176 C C . ASP A 1 267 ? 16.062 -3.988 19.767 1.00 89.31 267 ASP A C 1
ATOM 2178 O O . ASP A 1 267 ? 16.720 -4.702 19.013 1.00 89.31 267 ASP A O 1
ATOM 2182 N N . GLU A 1 268 ? 15.067 -4.472 20.504 1.00 92.06 268 GLU A N 1
ATOM 2183 C CA . GLU A 1 268 ? 14.492 -5.803 20.337 1.00 92.06 268 GLU A CA 1
ATOM 2184 C C . GLU A 1 268 ? 13.129 -5.876 21.030 1.00 92.06 268 GLU A C 1
ATOM 2186 O O . GLU A 1 268 ? 12.896 -5.195 22.038 1.00 92.06 268 GLU A O 1
ATOM 2191 N N . TRP A 1 269 ? 12.256 -6.755 20.534 1.00 91.88 269 TRP A N 1
ATOM 2192 C CA . TRP A 1 269 ? 10.950 -7.022 21.135 1.00 91.88 269 TRP A CA 1
ATOM 2193 C C . TRP A 1 269 ? 11.087 -7.585 22.548 1.00 91.88 269 TRP A C 1
ATOM 2195 O O . TRP A 1 269 ? 11.873 -8.501 22.789 1.00 91.88 269 TRP A O 1
ATOM 2205 N N . LYS A 1 270 ? 10.296 -7.055 23.482 1.00 92.44 270 LYS A N 1
ATOM 2206 C CA . LYS A 1 270 ? 10.250 -7.521 24.870 1.00 92.44 270 LYS A CA 1
ATOM 2207 C C . LYS A 1 270 ? 8.807 -7.679 25.297 1.00 92.44 270 LYS A C 1
ATOM 2209 O O . LYS A 1 270 ? 8.030 -6.731 25.221 1.00 92.44 270 LYS A O 1
ATOM 2214 N N . THR A 1 271 ? 8.472 -8.878 25.749 1.00 93.00 271 THR A N 1
ATOM 2215 C CA . THR A 1 271 ? 7.145 -9.197 26.268 1.00 93.00 271 THR A CA 1
ATOM 2216 C C . THR A 1 271 ? 7.241 -9.307 27.780 1.00 93.00 271 THR A C 1
ATOM 2218 O O . THR A 1 271 ? 8.113 -10.005 28.294 1.00 93.00 271 THR A O 1
ATOM 2221 N N . PHE A 1 272 ? 6.361 -8.600 28.483 1.00 92.44 272 PHE A N 1
ATOM 2222 C CA . PHE A 1 272 ? 6.324 -8.547 29.942 1.00 92.44 272 PHE A CA 1
ATOM 2223 C C . PHE A 1 272 ? 4.976 -9.091 30.433 1.00 92.44 272 PHE A C 1
ATOM 2225 O O . PHE A 1 272 ? 3.985 -8.360 30.395 1.00 92.44 272 PHE A O 1
ATOM 2232 N N . PRO A 1 273 ? 4.912 -10.363 30.861 1.00 92.69 273 PRO A N 1
ATOM 2233 C CA . PRO A 1 273 ? 3.699 -10.946 31.423 1.00 92.69 273 PRO A CA 1
ATOM 2234 C C . PRO A 1 273 ? 3.280 -10.241 32.716 1.00 92.69 273 PRO A C 1
ATOM 2236 O O . PRO A 1 273 ? 4.111 -10.013 33.600 1.00 92.69 273 PRO A O 1
ATOM 2239 N N . ILE A 1 274 ? 1.988 -9.929 32.832 1.00 92.25 274 ILE A N 1
ATOM 2240 C CA . ILE A 1 274 ? 1.379 -9.351 34.034 1.00 92.25 274 ILE A CA 1
ATOM 2241 C C . ILE A 1 274 ? 0.607 -10.455 34.759 1.00 92.25 274 ILE A C 1
ATOM 2243 O O . ILE A 1 274 ? -0.209 -11.142 34.153 1.00 92.25 274 ILE A O 1
ATOM 2247 N N . SER A 1 275 ? 0.862 -10.606 36.054 1.00 90.06 275 SER A N 1
ATOM 2248 C CA . SER A 1 275 ? 0.172 -11.524 36.961 1.00 90.06 275 SER A CA 1
ATOM 2249 C C . SER A 1 275 ? -0.699 -10.737 37.956 1.00 90.06 275 SER A C 1
ATOM 2251 O O . SER A 1 275 ? -0.390 -9.572 38.224 1.00 90.06 275 SER A O 1
ATOM 2253 N N . PRO A 1 276 ? -1.750 -11.339 38.548 1.00 91.81 276 PRO A N 1
ATOM 2254 C CA . PRO A 1 276 ? -2.149 -12.747 38.441 1.00 91.81 276 PRO A CA 1
ATOM 2255 C C . PRO A 1 276 ? -2.844 -13.092 37.120 1.00 91.81 276 PRO A C 1
ATOM 2257 O O . PRO A 1 276 ? -3.419 -12.231 36.459 1.00 91.81 276 PRO A O 1
ATOM 2260 N N . ASP A 1 277 ? -2.829 -14.379 36.772 1.00 91.00 277 ASP A N 1
ATOM 2261 C CA . ASP A 1 277 ? -3.622 -14.894 35.659 1.00 91.00 277 ASP A CA 1
ATOM 2262 C C . ASP A 1 277 ? -5.115 -14.790 35.986 1.00 91.00 277 ASP A C 1
ATOM 2264 O O . ASP A 1 277 ? -5.562 -15.124 37.088 1.00 91.00 277 ASP A O 1
ATOM 2268 N N . VAL A 1 278 ? -5.904 -14.367 35.003 1.00 90.81 278 VAL A N 1
ATOM 2269 C CA . VAL A 1 278 ? -7.355 -14.226 35.137 1.00 90.81 278 VAL A CA 1
ATOM 2270 C C . VAL A 1 278 ? -8.056 -15.348 34.382 1.00 90.81 278 VAL A C 1
ATOM 2272 O O . VAL A 1 278 ? -7.736 -15.629 33.231 1.00 90.81 278 VAL A O 1
ATOM 2275 N N . SER A 1 279 ? -9.013 -16.021 35.024 1.00 92.38 279 SER A N 1
ATOM 2276 C CA . SER A 1 279 ? -9.716 -17.175 34.432 1.00 92.38 279 SER A CA 1
ATOM 2277 C C . SER A 1 279 ? -11.244 -17.067 34.441 1.00 92.38 279 SER A C 1
ATOM 2279 O O . SER A 1 279 ? -11.896 -17.818 33.712 1.00 92.38 279 SER A O 1
ATOM 2281 N N . LYS A 1 280 ? -11.808 -16.141 35.228 1.00 92.44 280 LYS A N 1
ATOM 2282 C CA . LYS A 1 280 ? -13.250 -15.877 35.397 1.00 92.44 280 LYS A CA 1
ATOM 2283 C C . LYS A 1 280 ? -13.481 -14.407 35.719 1.00 92.44 280 LYS A C 1
ATOM 2285 O O . LYS A 1 280 ? -12.605 -13.810 36.324 1.00 92.44 280 LYS A O 1
ATOM 2290 N N . GLY A 1 281 ? -14.646 -13.859 35.405 1.00 93.25 281 GLY A N 1
ATOM 2291 C CA . GLY A 1 281 ? -14.985 -12.468 35.699 1.00 93.25 281 GLY A CA 1
ATOM 2292 C C . GLY A 1 281 ? -14.579 -11.473 34.612 1.00 93.25 281 GLY A C 1
ATOM 2293 O O . GLY A 1 281 ? -14.095 -11.837 33.534 1.00 93.25 281 GLY A O 1
ATOM 2294 N N . VAL A 1 282 ? -14.794 -10.194 34.924 1.00 93.50 282 VAL A N 1
ATOM 2295 C CA . VAL A 1 282 ? -14.444 -9.048 34.079 1.00 93.50 282 VAL A CA 1
ATOM 2296 C C . VAL A 1 282 ? -13.354 -8.246 34.772 1.00 93.50 282 VAL A C 1
ATOM 2298 O O . VAL A 1 282 ? -13.531 -7.826 35.916 1.00 93.50 282 VAL A O 1
ATOM 2301 N N . TYR A 1 283 ? -12.242 -8.019 34.081 1.00 93.12 283 TYR A N 1
ATOM 2302 C CA . TYR A 1 283 ? -11.109 -7.266 34.613 1.00 93.12 283 TYR A CA 1
ATOM 2303 C C . TYR A 1 283 ? -10.684 -6.178 33.652 1.00 93.12 283 TYR A C 1
ATOM 2305 O O . TYR A 1 283 ? -10.698 -6.383 32.442 1.00 93.12 283 TYR A O 1
ATOM 2313 N N . ARG A 1 284 ? -10.238 -5.050 34.204 1.00 93.88 284 ARG A N 1
ATOM 2314 C CA . ARG A 1 284 ? -9.645 -3.955 33.443 1.00 93.88 284 ARG A CA 1
ATOM 2315 C C . ARG A 1 284 ? -8.220 -3.711 33.917 1.00 93.88 284 ARG A C 1
ATOM 2317 O O . ARG A 1 284 ? -7.989 -3.553 35.113 1.00 93.88 284 ARG A O 1
ATOM 2324 N N . CYS A 1 285 ? -7.283 -3.670 32.981 1.00 92.06 285 CYS A N 1
ATOM 2325 C CA . CYS A 1 285 ? -5.903 -3.267 33.222 1.00 92.06 285 CYS A CA 1
ATOM 2326 C C . CYS A 1 285 ? -5.645 -1.939 32.510 1.00 92.06 285 CYS A C 1
ATOM 2328 O O . CYS A 1 285 ? -5.993 -1.793 31.342 1.00 92.06 285 CYS A O 1
ATOM 2330 N N . GLU A 1 286 ? -5.056 -0.973 33.211 1.00 92.94 286 GLU A N 1
ATOM 2331 C CA . GLU A 1 286 ? -4.748 0.358 32.680 1.00 92.94 286 GLU A CA 1
ATOM 2332 C C . GLU A 1 286 ? -3.228 0.545 32.625 1.00 92.94 286 GLU A C 1
ATOM 2334 O O . GLU A 1 286 ? -2.513 0.230 33.575 1.00 92.94 286 GLU A O 1
ATOM 2339 N N . MET A 1 287 ? -2.721 1.050 31.503 1.00 91.81 287 MET A N 1
ATOM 2340 C CA . MET A 1 287 ? -1.292 1.171 31.211 1.00 91.81 287 MET A CA 1
ATOM 2341 C C . MET A 1 287 ? -1.017 2.519 30.550 1.00 91.81 287 MET A C 1
ATOM 2343 O O . MET A 1 287 ? -1.816 2.982 29.740 1.00 91.81 287 MET A O 1
ATOM 2347 N N . LYS A 1 288 ? 0.126 3.152 30.841 1.00 91.88 288 LYS A N 1
ATOM 2348 C CA . LYS A 1 288 ? 0.506 4.412 30.189 1.00 91.88 288 LYS A CA 1
ATOM 2349 C C . LYS A 1 288 ? 1.623 4.198 29.179 1.00 91.88 288 LYS A C 1
ATOM 2351 O O . LYS A 1 288 ? 2.725 3.763 29.520 1.00 91.88 288 LYS A O 1
ATOM 2356 N N . ILE A 1 289 ? 1.381 4.611 27.944 1.00 91.06 289 ILE A N 1
ATOM 2357 C CA . ILE A 1 289 ? 2.408 4.634 26.906 1.00 91.06 289 ILE A CA 1
ATOM 2358 C C . ILE A 1 289 ? 3.216 5.907 27.100 1.00 91.06 289 ILE A C 1
ATOM 2360 O O . ILE A 1 289 ? 2.727 7.003 26.872 1.00 91.06 289 ILE A O 1
ATOM 2364 N N . ASN A 1 290 ? 4.452 5.791 27.576 1.00 86.50 290 ASN A N 1
ATOM 2365 C CA . ASN A 1 290 ? 5.283 6.975 27.808 1.00 86.50 290 ASN A CA 1
ATOM 2366 C C . ASN A 1 290 ? 6.089 7.367 26.566 1.00 86.50 290 ASN A C 1
ATOM 2368 O O . ASN A 1 290 ? 6.322 8.554 26.364 1.00 86.50 290 ASN A O 1
ATOM 2372 N N . LYS A 1 291 ? 6.466 6.381 25.743 1.00 85.00 291 LYS A N 1
ATOM 2373 C CA . LYS A 1 291 ? 7.007 6.550 24.392 1.00 85.00 291 LYS A CA 1
ATOM 2374 C C . LYS A 1 291 ? 6.453 5.468 23.460 1.00 85.00 291 LYS A C 1
ATOM 2376 O O . LYS A 1 291 ? 6.456 4.290 23.809 1.00 85.00 291 LYS A O 1
ATOM 2381 N N . GLU A 1 292 ? 6.025 5.861 22.269 1.00 72.94 292 GLU A N 1
ATOM 2382 C CA . GLU A 1 292 ? 5.328 5.076 21.242 1.00 72.94 292 GLU A CA 1
ATOM 2383 C C . GLU A 1 292 ? 6.302 4.374 20.275 1.00 72.94 292 GLU A C 1
ATOM 2385 O O . GLU A 1 292 ? 6.044 4.143 19.094 1.00 72.94 292 GLU A O 1
ATOM 2390 N N . GLU A 1 293 ? 7.456 3.946 20.773 1.00 76.81 293 GLU A N 1
ATOM 2391 C CA . GLU A 1 293 ? 8.460 3.240 19.972 1.00 76.81 293 GLU A CA 1
ATOM 2392 C C . GLU A 1 293 ? 8.122 1.744 19.866 1.00 76.81 293 GLU A C 1
ATOM 2394 O O . GLU A 1 293 ? 8.805 0.888 20.414 1.00 76.81 293 GLU A O 1
ATOM 2399 N N . GLY A 1 294 ? 7.017 1.411 19.189 1.00 82.75 294 GLY A N 1
ATOM 2400 C CA . GLY A 1 294 ? 6.642 0.010 18.952 1.00 82.75 294 GLY A CA 1
ATOM 2401 C C . GLY A 1 294 ? 5.759 -0.620 20.033 1.00 82.75 294 GLY A C 1
ATOM 2402 O O . GLY A 1 294 ? 5.597 -1.836 20.033 1.00 82.75 294 GLY A O 1
ATOM 2403 N N . ALA A 1 295 ? 5.193 0.175 20.946 1.00 87.44 295 ALA A N 1
ATOM 2404 C CA . ALA A 1 295 ? 4.385 -0.339 22.049 1.00 87.44 295 ALA A CA 1
ATOM 2405 C C . ALA A 1 295 ? 3.174 -1.156 21.557 1.00 87.44 295 ALA A C 1
ATOM 2407 O O . ALA A 1 295 ? 2.476 -0.785 20.614 1.00 87.44 295 ALA A O 1
ATOM 2408 N N . SER A 1 296 ? 2.908 -2.275 22.220 1.00 93.00 296 SER A N 1
ATOM 2409 C CA . SER A 1 296 ? 1.709 -3.076 21.994 1.00 93.00 296 SER A CA 1
ATOM 2410 C C . SER A 1 296 ? 1.226 -3.652 23.312 1.00 93.00 296 SER A C 1
ATOM 2412 O O . SER A 1 296 ? 2.045 -4.061 24.135 1.00 93.00 296 SER A O 1
ATOM 2414 N N . VAL A 1 297 ? -0.088 -3.716 23.490 1.00 94.50 297 VAL A N 1
ATOM 2415 C CA . VAL A 1 297 ? -0.724 -4.359 24.648 1.00 94.50 297 VAL A CA 1
ATOM 2416 C C . VAL A 1 297 ? -1.535 -5.549 24.168 1.00 94.50 297 VAL A C 1
ATOM 2418 O O . VAL A 1 297 ? -1.888 -5.624 22.995 1.00 94.50 297 VAL A O 1
ATOM 2421 N N . GLY A 1 298 ? -1.830 -6.511 25.029 1.00 95.19 298 GLY A N 1
ATOM 2422 C CA . GLY A 1 298 ? -2.554 -7.691 24.586 1.00 95.19 298 GLY A CA 1
ATOM 2423 C C . GLY A 1 298 ? -2.872 -8.660 25.700 1.00 95.19 298 GLY A C 1
ATOM 2424 O O . GLY A 1 298 ? -2.534 -8.437 26.860 1.00 95.19 298 GLY A O 1
ATOM 2425 N N . VAL A 1 299 ? -3.514 -9.750 25.305 1.00 95.25 299 VAL A N 1
ATOM 2426 C CA . VAL A 1 299 ? -3.752 -10.920 26.146 1.00 95.25 299 VAL A CA 1
ATOM 2427 C C . VAL A 1 299 ? -2.986 -12.099 25.574 1.00 95.25 299 VAL A C 1
ATOM 2429 O O . VAL A 1 299 ? -2.877 -12.245 24.355 1.00 95.25 299 VAL A O 1
ATOM 2432 N N . MET A 1 300 ? -2.466 -12.943 26.452 1.00 94.50 300 MET A N 1
ATOM 2433 C CA . MET A 1 300 ? -1.792 -14.181 26.083 1.00 94.50 300 MET A CA 1
ATOM 2434 C C . MET A 1 300 ? -2.278 -15.319 26.977 1.00 94.50 300 MET A C 1
ATOM 2436 O O . MET A 1 300 ? -2.733 -15.077 28.097 1.00 94.50 300 MET A O 1
ATOM 2440 N N . ASN A 1 301 ? -2.191 -16.553 26.487 1.00 93.62 301 ASN A N 1
ATOM 2441 C CA . ASN A 1 301 ? -2.537 -17.726 27.281 1.00 93.62 301 ASN A CA 1
ATOM 2442 C C . ASN A 1 301 ? -1.595 -17.890 28.482 1.00 93.62 301 ASN A C 1
ATOM 2444 O O . ASN A 1 301 ? -0.409 -17.557 28.431 1.00 93.62 301 ASN A O 1
ATOM 2448 N N . GLN A 1 302 ? -2.145 -18.438 29.565 1.00 90.56 302 GLN A N 1
ATOM 2449 C CA . GLN A 1 302 ? -1.398 -18.725 30.784 1.00 90.56 302 GLN A CA 1
ATOM 2450 C C . GLN A 1 302 ? -0.187 -19.621 30.489 1.00 90.56 302 GLN A C 1
ATOM 2452 O O . GLN A 1 302 ? -0.298 -20.615 29.773 1.00 90.56 302 GLN A O 1
ATOM 2457 N N . GLY A 1 303 ? 0.961 -19.275 31.075 1.00 88.69 303 GLY A N 1
ATOM 2458 C CA . GLY A 1 303 ? 2.202 -20.040 30.942 1.00 88.69 303 GLY A CA 1
ATOM 2459 C C . GLY A 1 303 ? 2.909 -19.894 29.591 1.00 88.69 303 GLY A C 1
ATOM 2460 O O . GLY A 1 303 ? 3.957 -20.505 29.402 1.00 88.69 303 GLY A O 1
ATOM 2461 N N . LEU A 1 304 ? 2.379 -19.096 28.656 1.00 92.56 304 LEU A N 1
ATOM 2462 C CA . LEU A 1 304 ? 3.090 -18.788 27.422 1.00 92.56 304 LEU A CA 1
ATOM 2463 C C . LEU A 1 304 ? 4.298 -17.894 27.722 1.00 92.56 304 LEU A C 1
ATOM 2465 O O . LEU A 1 304 ? 4.157 -16.788 28.239 1.00 92.56 304 LEU A O 1
ATOM 2469 N N . GLU A 1 305 ? 5.483 -18.343 27.324 1.00 91.94 305 GLU A N 1
ATOM 2470 C CA . GLU A 1 305 ? 6.702 -17.544 27.396 1.00 91.94 305 GLU A CA 1
ATOM 2471 C C . GLU A 1 305 ? 7.100 -17.071 25.997 1.00 91.94 305 GLU A C 1
ATOM 2473 O O . GLU A 1 305 ? 7.344 -17.874 25.093 1.00 91.94 305 GLU A O 1
ATOM 2478 N N . VAL A 1 306 ? 7.179 -15.751 25.816 1.00 92.62 306 VAL A N 1
ATOM 2479 C CA . VAL A 1 306 ? 7.669 -15.128 24.581 1.00 92.62 306 VAL A CA 1
ATOM 2480 C C . VAL A 1 306 ? 9.073 -14.576 24.846 1.00 92.62 306 VAL A C 1
ATOM 2482 O O . VAL A 1 306 ? 9.200 -13.567 25.546 1.00 92.62 306 VAL A O 1
ATOM 2485 N N . PRO A 1 307 ? 10.136 -15.211 24.316 1.00 93.38 307 PRO A N 1
ATOM 2486 C CA . PRO A 1 307 ? 11.508 -14.762 24.525 1.00 93.38 307 PRO A CA 1
ATOM 2487 C C . PRO A 1 307 ? 11.751 -13.348 23.988 1.00 93.38 307 PRO A C 1
ATOM 2489 O O . PRO A 1 307 ? 11.122 -12.919 23.018 1.00 93.38 307 PRO A O 1
ATOM 2492 N N . PHE A 1 308 ? 12.724 -12.641 24.566 1.00 93.88 308 PHE A N 1
ATOM 2493 C CA . PHE A 1 308 ? 13.190 -11.373 23.999 1.00 93.88 308 PHE A CA 1
ATOM 2494 C C . PHE A 1 308 ? 13.710 -11.562 22.566 1.00 93.88 308 PHE A C 1
ATOM 2496 O O . PHE A 1 308 ? 14.216 -12.624 22.194 1.00 93.88 308 PHE A O 1
ATOM 2503 N N . GLY A 1 309 ? 13.490 -10.547 21.732 1.00 92.62 309 GLY A N 1
ATOM 2504 C CA . GLY A 1 309 ? 13.731 -10.591 20.291 1.00 92.62 309 GLY A CA 1
ATOM 2505 C C . GLY A 1 309 ? 12.633 -11.294 19.485 1.00 92.62 309 GLY A C 1
ATOM 2506 O O . GLY A 1 309 ? 12.692 -11.289 18.254 1.00 92.62 309 GLY A O 1
ATOM 2507 N N . LYS A 1 310 ? 11.614 -11.875 20.133 1.00 94.25 310 LYS A N 1
ATOM 2508 C CA . LYS A 1 310 ? 10.444 -12.470 19.471 1.00 94.25 310 LYS A CA 1
ATOM 2509 C C . LYS A 1 310 ? 9.190 -11.643 19.730 1.00 94.25 310 LYS A C 1
ATOM 2511 O O . LYS A 1 310 ? 9.009 -11.081 20.807 1.00 94.25 310 LYS A O 1
ATOM 2516 N N . TRP A 1 311 ? 8.321 -11.572 18.724 1.00 93.25 311 TRP A N 1
ATOM 2517 C CA . TRP A 1 311 ? 7.099 -10.779 18.790 1.00 93.25 311 TRP A CA 1
ATOM 2518 C C . TRP A 1 311 ? 5.863 -11.673 18.982 1.00 93.25 311 TRP A C 1
ATOM 2520 O O . TRP A 1 311 ? 5.696 -12.620 18.209 1.00 93.25 311 TRP A O 1
ATOM 2530 N N . PRO A 1 312 ? 4.970 -11.376 19.949 1.00 94.06 312 PRO A N 1
ATOM 2531 C CA . PRO A 1 312 ? 3.779 -12.188 20.221 1.00 94.06 312 PRO A CA 1
ATOM 2532 C C . PRO A 1 312 ? 2.771 -12.245 19.062 1.00 94.06 312 PRO A C 1
ATOM 2534 O O . PRO A 1 312 ? 1.942 -13.147 19.029 1.00 94.06 312 PRO A O 1
ATOM 2537 N N . GLY A 1 313 ? 2.826 -11.310 18.105 1.00 92.62 313 GLY A N 1
ATOM 2538 C CA . GLY A 1 313 ? 1.961 -11.302 16.915 1.00 92.62 313 GLY A CA 1
ATOM 2539 C C . GLY A 1 313 ? 2.421 -12.217 15.767 1.00 92.62 313 GLY A C 1
ATOM 2540 O O . GLY A 1 313 ? 1.695 -12.378 14.780 1.00 92.62 313 GLY A O 1
ATOM 2541 N N . PHE A 1 314 ? 3.592 -12.857 15.882 1.00 93.19 314 PHE A N 1
ATOM 2542 C CA . PHE A 1 314 ? 4.108 -13.821 14.901 1.00 93.19 314 PHE A CA 1
ATOM 2543 C C . PHE A 1 314 ? 4.108 -15.260 15.422 1.00 93.19 314 PHE A C 1
ATOM 2545 O O . PHE A 1 314 ? 4.100 -15.516 16.627 1.00 93.19 314 PHE A O 1
ATOM 2552 N N . GLU A 1 315 ? 4.135 -16.209 14.487 1.00 94.12 315 GLU A N 1
ATOM 2553 C CA . GLU A 1 315 ? 4.341 -17.628 14.778 1.00 94.12 315 GLU A CA 1
ATOM 2554 C C . GLU A 1 315 ? 5.676 -17.856 15.523 1.00 94.12 315 GLU A C 1
ATOM 2556 O O . GLU A 1 315 ? 6.675 -17.191 15.221 1.00 94.12 315 GLU A O 1
ATOM 2561 N N . PRO A 1 316 ? 5.734 -18.796 16.488 1.00 95.88 316 PRO A N 1
ATOM 2562 C CA . PRO A 1 316 ? 4.671 -19.724 16.898 1.00 95.88 316 PRO A CA 1
ATOM 2563 C C . PRO A 1 316 ? 3.678 -19.176 17.948 1.00 95.88 316 PRO A C 1
ATOM 2565 O O . PRO A 1 316 ? 2.855 -19.931 18.465 1.00 95.88 316 PRO A O 1
ATOM 2568 N N . TYR A 1 317 ? 3.787 -17.899 18.330 1.00 96.12 317 TYR A N 1
ATOM 2569 C CA . TYR A 1 317 ? 3.123 -17.3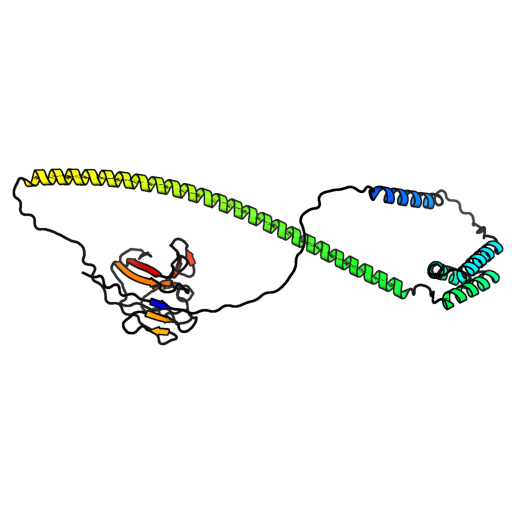37 19.517 1.00 96.12 317 TYR A CA 1
ATOM 2570 C C . TYR A 1 317 ? 1.738 -16.751 19.226 1.00 96.12 317 TYR A C 1
ATOM 2572 O O . TYR A 1 317 ? 0.878 -16.718 20.102 1.00 96.12 317 TYR A O 1
ATOM 2580 N N . CYS A 1 318 ? 1.507 -16.296 17.996 1.00 94.19 318 CYS A N 1
ATOM 2581 C CA . CYS A 1 318 ? 0.305 -15.558 17.601 1.00 94.19 318 CYS A CA 1
ATOM 2582 C C . CYS A 1 318 ? -1.010 -16.338 17.737 1.00 94.19 318 CYS A C 1
ATOM 2584 O O . CYS A 1 318 ? -2.079 -15.729 17.771 1.00 94.19 318 CYS A O 1
ATOM 2586 N N . LYS A 1 319 ? -0.951 -17.671 17.819 1.00 94.69 319 LYS A N 1
ATOM 2587 C CA . LYS A 1 319 ? -2.114 -18.533 18.074 1.00 94.69 319 LYS A CA 1
ATOM 2588 C C . LYS A 1 319 ? -2.638 -18.421 19.510 1.00 94.69 319 LYS A C 1
ATOM 2590 O O . LYS A 1 319 ? -3.833 -18.586 19.736 1.00 94.69 319 LYS A O 1
ATOM 2595 N N . ASP A 1 320 ? -1.746 -18.104 20.447 1.00 95.31 320 ASP A N 1
ATOM 2596 C CA . ASP A 1 320 ? -1.995 -18.030 21.889 1.00 95.31 320 ASP A CA 1
ATOM 2597 C C . ASP A 1 320 ? -1.991 -16.579 22.401 1.00 95.31 320 ASP A C 1
ATOM 2599 O O . ASP A 1 320 ? -2.075 -16.344 23.606 1.00 95.31 320 ASP A O 1
ATOM 2603 N N . CYS A 1 321 ? -1.903 -15.607 21.488 1.00 94.88 321 CYS A N 1
ATOM 2604 C CA . CYS A 1 321 ? -1.847 -14.179 21.773 1.00 94.88 321 CYS A CA 1
ATOM 2605 C C . CYS A 1 321 ? -2.903 -13.413 20.974 1.00 94.88 321 CYS A C 1
ATOM 2607 O O . CYS A 1 321 ? -3.156 -13.695 19.802 1.00 94.88 321 CYS A O 1
ATOM 2609 N N . LYS A 1 322 ? -3.448 -12.361 21.582 1.00 94.62 322 LYS A N 1
ATOM 2610 C CA . LYS A 1 322 ? -4.196 -11.313 20.887 1.00 94.62 322 LYS A CA 1
ATOM 2611 C C . LYS A 1 322 ? -3.577 -9.968 21.223 1.00 94.62 322 LYS A C 1
ATOM 2613 O O . LYS A 1 322 ? -3.512 -9.593 22.392 1.00 94.62 322 LYS A O 1
ATOM 2618 N N . VAL A 1 323 ? -3.104 -9.262 20.202 1.00 95.38 323 VAL A N 1
ATOM 2619 C CA . VAL A 1 323 ? -2.252 -8.078 20.359 1.00 95.38 323 VAL A CA 1
ATOM 2620 C C . VAL A 1 323 ? -2.930 -6.858 19.750 1.00 95.38 323 VAL A C 1
ATOM 2622 O O . VAL A 1 323 ? -3.344 -6.875 18.597 1.00 95.38 323 VAL A O 1
ATOM 2625 N N . PHE A 1 324 ? -2.999 -5.778 20.511 1.00 94.94 324 PHE A N 1
ATOM 2626 C CA . PHE A 1 324 ? -3.386 -4.449 20.068 1.00 94.94 324 PHE A CA 1
ATOM 2627 C C . PHE A 1 324 ? -2.115 -3.658 19.768 1.00 94.94 324 PHE A C 1
ATOM 2629 O O . PHE A 1 324 ? -1.325 -3.335 20.659 1.00 94.94 324 PHE A O 1
ATOM 2636 N N . TYR A 1 325 ? -1.889 -3.406 18.484 1.00 93.06 325 TYR A N 1
ATOM 2637 C CA . TYR A 1 325 ? -0.698 -2.739 17.987 1.00 93.06 325 TYR A CA 1
ATOM 2638 C C . TYR A 1 325 ? -0.860 -1.221 18.024 1.00 93.06 325 TYR A C 1
ATOM 2640 O O . TYR A 1 325 ? -1.968 -0.706 17.859 1.00 93.06 325 TYR A O 1
ATOM 2648 N N . LYS A 1 326 ? 0.261 -0.499 18.143 1.00 92.06 326 LYS A N 1
ATOM 2649 C CA . LYS A 1 326 ? 0.277 0.968 18.216 1.00 92.06 326 LYS A CA 1
ATOM 2650 C C . LYS A 1 326 ? -0.520 1.659 17.117 1.00 92.06 326 LYS A C 1
ATOM 2652 O O . LYS A 1 326 ? -1.174 2.656 17.378 1.00 92.06 326 LYS A O 1
ATOM 2657 N N . SER A 1 327 ? -0.548 1.090 15.909 1.00 93.38 327 SER A N 1
ATOM 2658 C CA . SER A 1 327 ? -1.286 1.639 14.767 1.00 93.38 327 SER A CA 1
ATOM 2659 C C . SER A 1 327 ? -2.816 1.541 14.885 1.00 93.38 327 SER A C 1
ATOM 2661 O O . SER A 1 327 ? -3.495 1.852 13.914 1.00 93.38 327 SER A O 1
ATOM 2663 N N . GLY A 1 328 ? -3.361 1.036 15.996 1.00 92.94 328 GLY A N 1
ATOM 2664 C CA . GLY A 1 328 ? -4.793 0.754 16.156 1.00 92.94 328 GLY A CA 1
ATOM 2665 C C . GLY A 1 328 ? -5.241 -0.581 15.544 1.00 92.94 328 GLY A C 1
ATOM 2666 O O . GLY A 1 328 ? -6.436 -0.871 15.475 1.00 92.94 328 GLY A O 1
ATOM 2667 N N . LYS A 1 329 ? -4.292 -1.415 15.099 1.00 94.81 329 LYS A N 1
ATOM 2668 C CA . LYS A 1 329 ? -4.570 -2.747 14.545 1.00 94.81 329 LYS A CA 1
ATOM 2669 C C . LYS A 1 329 ? -4.715 -3.786 15.649 1.00 94.81 329 LYS A C 1
ATOM 2671 O O . LYS A 1 329 ? -3.967 -3.753 16.624 1.00 94.81 329 LYS A O 1
ATOM 2676 N N . VAL A 1 330 ? -5.606 -4.753 15.460 1.00 94.50 330 VAL A N 1
ATOM 2677 C CA . VAL A 1 330 ? -5.713 -5.949 16.309 1.00 94.50 330 VAL A CA 1
ATOM 2678 C C . VAL A 1 330 ? -5.174 -7.147 15.547 1.00 94.50 330 VAL A C 1
ATOM 2680 O O . VAL A 1 330 ? -5.650 -7.439 14.452 1.00 94.50 330 VAL A O 1
ATOM 2683 N N . GLY A 1 331 ? -4.183 -7.818 16.128 1.00 92.75 331 GLY A N 1
ATOM 2684 C CA . GLY A 1 331 ? -3.535 -9.006 15.590 1.00 92.75 331 GLY A CA 1
ATOM 2685 C C . GLY A 1 331 ? -3.915 -10.280 16.343 1.00 92.75 331 GLY A C 1
ATOM 2686 O O . GLY A 1 331 ? -3.886 -10.296 17.576 1.00 92.75 331 GLY A O 1
ATOM 2687 N N . GLN A 1 332 ? -4.231 -11.349 15.614 1.00 93.12 332 GLN A N 1
ATOM 2688 C CA . GLN A 1 332 ? -4.398 -12.713 16.135 1.00 93.12 332 GLN A CA 1
ATOM 2689 C C . GLN A 1 332 ? -4.090 -13.715 15.015 1.00 93.12 332 GLN A C 1
ATOM 2691 O O . GLN A 1 332 ? -4.465 -13.467 13.875 1.00 93.12 332 GLN A O 1
ATOM 2696 N N . GLN A 1 333 ? -3.398 -14.823 15.311 1.00 93.31 333 GLN A N 1
ATOM 2697 C CA . GLN A 1 333 ? -3.011 -15.830 14.298 1.00 93.31 333 GLN A CA 1
ATOM 2698 C C . GLN A 1 333 ? -2.283 -15.224 13.079 1.00 93.31 333 GLN A C 1
ATOM 2700 O O . GLN A 1 333 ? -2.465 -15.647 11.944 1.00 93.31 333 GLN A O 1
ATOM 2705 N N . SER A 1 334 ? -1.471 -14.186 13.313 1.00 91.31 334 SER A N 1
ATOM 2706 C CA . SER A 1 334 ? -0.762 -13.420 12.275 1.00 91.31 334 SER A CA 1
ATOM 2707 C C . SER A 1 334 ? -1.649 -12.691 11.253 1.00 91.31 334 SER A C 1
ATOM 2709 O O . SER A 1 334 ? -1.123 -12.111 10.303 1.00 91.31 334 SER A O 1
ATOM 2711 N N . GLU A 1 335 ? -2.958 -12.616 11.486 1.00 93.81 335 GLU A N 1
ATOM 2712 C CA . GLU A 1 335 ? -3.875 -11.743 10.756 1.00 93.81 335 GLU A CA 1
ATOM 2713 C C . GLU A 1 335 ? -4.100 -10.433 11.514 1.00 93.81 335 GLU A C 1
ATOM 2715 O O . GLU A 1 335 ? -4.114 -10.416 12.745 1.00 93.81 335 GLU A O 1
ATOM 2720 N N . TYR A 1 336 ? -4.291 -9.334 10.776 1.00 94.56 336 TYR A N 1
ATOM 2721 C CA . TYR A 1 336 ? -4.488 -7.996 11.338 1.00 94.56 336 TYR A CA 1
ATOM 2722 C C . TYR A 1 336 ? -5.789 -7.385 10.853 1.00 94.56 336 TYR A C 1
ATOM 2724 O O . TYR A 1 336 ? -6.080 -7.376 9.658 1.00 94.56 336 TYR A O 1
ATOM 2732 N N . THR A 1 337 ? -6.525 -6.803 11.790 1.00 94.75 337 THR A N 1
ATOM 2733 C CA . THR A 1 337 ? -7.753 -6.058 11.524 1.00 94.75 337 THR A CA 1
ATOM 2734 C C . THR A 1 337 ? -7.584 -4.609 11.960 1.00 94.75 337 THR A C 1
ATOM 2736 O O . THR A 1 337 ? -7.037 -4.330 13.028 1.00 94.75 337 THR A O 1
ATOM 2739 N N . ASP A 1 338 ? -8.012 -3.680 11.108 1.00 94.12 338 ASP A N 1
ATOM 2740 C CA . ASP A 1 338 ? -8.069 -2.251 11.419 1.00 94.12 338 ASP A CA 1
ATOM 2741 C C . ASP A 1 338 ? -9.373 -1.923 12.165 1.00 94.12 338 ASP A C 1
ATOM 2743 O O . ASP A 1 338 ? -10.388 -2.595 11.970 1.00 94.12 338 ASP A O 1
ATOM 2747 N N . GLY A 1 339 ? -9.372 -0.870 12.989 1.00 86.31 339 GLY A N 1
ATOM 2748 C CA . GLY A 1 339 ? -10.611 -0.371 13.597 1.00 86.31 339 GLY A CA 1
ATOM 2749 C C . GLY A 1 339 ? -10.452 0.424 14.889 1.00 86.31 339 GLY A C 1
ATOM 2750 O O . GLY A 1 339 ? -11.351 1.194 15.216 1.00 86.31 339 GLY A O 1
ATOM 2751 N N . ASN A 1 340 ? -9.328 0.291 15.600 1.00 91.75 340 ASN A N 1
ATOM 2752 C CA . ASN A 1 340 ? -9.099 1.058 16.825 1.00 91.75 340 ASN A CA 1
ATOM 2753 C C . ASN A 1 340 ? -8.341 2.356 16.546 1.00 91.75 340 ASN A C 1
ATOM 2755 O O . ASN A 1 340 ? -7.677 2.520 15.520 1.00 91.75 340 ASN A O 1
ATOM 2759 N N . GLN A 1 341 ? -8.417 3.276 17.502 1.00 92.81 341 GLN A N 1
ATOM 2760 C CA . GLN A 1 341 ? -7.608 4.485 17.497 1.00 92.81 341 GLN A CA 1
ATOM 2761 C C . GLN A 1 341 ? -6.115 4.141 17.634 1.00 92.81 341 GLN A C 1
ATOM 2763 O O . GLN A 1 341 ? -5.732 3.240 18.380 1.00 92.81 341 GLN A O 1
ATOM 2768 N N . GLN A 1 342 ? -5.267 4.878 16.914 1.00 94.44 342 GLN A N 1
ATOM 2769 C CA . GLN A 1 342 ? -3.815 4.796 17.055 1.00 94.44 342 GLN A CA 1
ATOM 2770 C C . GLN A 1 342 ? -3.377 5.286 18.445 1.00 94.44 342 GLN A C 1
ATOM 2772 O O . GLN A 1 342 ? -3.785 6.368 18.871 1.00 94.44 342 GLN A O 1
ATOM 2777 N N . MET A 1 343 ? -2.505 4.515 19.094 1.00 93.62 343 MET A N 1
ATOM 2778 C CA . MET A 1 343 ? -1.859 4.852 20.363 1.00 93.62 343 MET A CA 1
ATOM 2779 C C . MET A 1 343 ? -0.749 5.892 20.158 1.00 93.62 343 MET A C 1
ATOM 2781 O O . MET A 1 343 ? -0.064 5.870 19.134 1.00 93.62 343 MET A O 1
ATOM 2785 N N . LYS A 1 344 ? -0.553 6.789 21.126 1.00 94.50 344 LYS A N 1
ATOM 2786 C CA . LYS A 1 344 ? 0.424 7.888 21.095 1.00 94.50 344 LYS A CA 1
ATOM 2787 C C . LYS A 1 344 ? 1.160 8.045 22.426 1.00 94.50 344 LYS A C 1
ATOM 2789 O O . LYS A 1 344 ? 0.765 7.499 23.456 1.00 94.50 344 LYS A O 1
ATOM 2794 N N . ASP A 1 345 ? 2.232 8.833 22.401 1.00 94.44 345 ASP A N 1
ATOM 2795 C CA . ASP A 1 345 ? 2.959 9.245 23.601 1.00 94.44 345 ASP A CA 1
ATOM 2796 C C . ASP A 1 345 ? 2.024 9.922 24.606 1.00 94.44 345 ASP A C 1
ATOM 2798 O O . ASP A 1 345 ? 1.335 10.893 24.299 1.00 94.44 345 ASP A O 1
ATOM 2802 N N . GLY A 1 346 ? 2.051 9.430 25.838 1.00 92.56 346 GLY A N 1
ATOM 2803 C CA . GLY A 1 346 ? 1.243 9.915 26.947 1.00 92.56 346 GLY A CA 1
ATOM 2804 C C . GLY A 1 346 ? -0.125 9.250 27.082 1.00 92.56 346 GLY A C 1
ATOM 2805 O O . GLY A 1 346 ? -0.750 9.455 28.125 1.00 92.56 346 GLY A O 1
ATOM 2806 N N . ASP A 1 347 ? -0.566 8.448 26.106 1.00 94.25 347 ASP A N 1
ATOM 2807 C CA . ASP A 1 347 ? -1.881 7.810 26.144 1.00 94.25 347 ASP A CA 1
ATOM 2808 C C . ASP A 1 347 ? -2.009 6.849 27.334 1.00 94.25 347 ASP A C 1
ATOM 2810 O O . ASP A 1 347 ? -1.094 6.083 27.661 1.00 94.25 347 ASP A O 1
ATOM 2814 N N . LEU A 1 348 ? -3.184 6.881 27.965 1.00 94.69 348 LEU A N 1
ATOM 2815 C CA . LEU A 1 348 ? -3.618 5.883 28.933 1.00 94.69 348 LEU A CA 1
ATOM 2816 C C . LEU A 1 348 ? -4.474 4.851 28.197 1.00 94.69 348 LEU A C 1
ATOM 2818 O O . LEU A 1 348 ? -5.581 5.150 27.758 1.00 94.69 348 LEU A O 1
ATOM 2822 N N . VAL A 1 349 ? -3.947 3.642 28.061 1.00 93.50 349 VAL A N 1
ATOM 2823 C CA . VAL A 1 349 ? -4.596 2.525 27.379 1.00 93.50 349 VAL A CA 1
ATOM 2824 C C . VAL A 1 349 ? -5.228 1.613 28.418 1.00 93.50 349 VAL A C 1
ATOM 2826 O O . VAL A 1 349 ? -4.583 1.259 29.403 1.00 93.50 349 VAL A O 1
ATOM 2829 N N . SER A 1 350 ? -6.482 1.228 28.198 1.00 94.31 350 SER A N 1
ATOM 2830 C CA . SER A 1 350 ? -7.190 0.274 29.049 1.00 94.31 350 SER A CA 1
ATOM 2831 C C . SER A 1 350 ? -7.468 -0.988 28.253 1.00 94.31 350 SER A C 1
ATOM 2833 O O . SER A 1 350 ? -7.921 -0.899 27.125 1.00 94.31 350 SER A O 1
ATOM 2835 N N . ILE A 1 351 ? -7.217 -2.159 28.822 1.00 94.12 351 ILE A N 1
ATOM 2836 C CA . ILE A 1 351 ? -7.690 -3.420 28.258 1.00 94.12 351 ILE A CA 1
ATOM 2837 C C . ILE A 1 351 ? -8.678 -4.045 29.231 1.00 94.12 351 ILE A C 1
ATOM 2839 O O . ILE A 1 351 ? -8.340 -4.323 30.383 1.00 94.12 351 ILE A O 1
ATOM 2843 N N . GLU A 1 352 ? -9.912 -4.230 28.778 1.00 95.12 352 GLU A N 1
ATOM 2844 C CA . GLU A 1 352 ? -10.946 -4.948 29.511 1.00 95.12 352 GLU A CA 1
ATOM 2845 C C . GLU A 1 352 ? -11.092 -6.355 28.945 1.00 95.12 352 GLU A C 1
ATOM 2847 O O . GLU A 1 352 ? -11.291 -6.539 27.745 1.00 95.12 352 GLU A O 1
ATOM 2852 N N . VAL A 1 353 ? -11.002 -7.358 29.810 1.00 93.94 353 VAL A N 1
ATOM 2853 C CA . VAL A 1 353 ? -11.180 -8.764 29.459 1.00 93.94 353 VAL A CA 1
ATOM 2854 C C . VAL A 1 353 ? -12.413 -9.307 30.156 1.00 93.94 353 VAL A C 1
ATOM 2856 O O . VAL A 1 353 ? -12.564 -9.157 31.367 1.00 93.94 353 VAL A O 1
ATOM 2859 N N . ASN A 1 354 ? -13.288 -9.955 29.394 1.00 94.81 354 ASN A N 1
ATOM 2860 C CA . ASN A 1 354 ? -14.448 -10.661 29.920 1.00 94.81 354 ASN A CA 1
ATOM 2861 C C . ASN A 1 354 ? -14.236 -12.167 29.740 1.00 94.81 354 ASN A C 1
ATOM 2863 O O . ASN A 1 354 ? -14.396 -12.714 28.643 1.00 94.81 354 ASN A O 1
ATOM 2867 N N . MET A 1 355 ? -13.858 -12.826 30.836 1.00 92.81 355 MET A N 1
ATOM 2868 C CA . MET A 1 355 ? -13.549 -14.255 30.864 1.00 92.81 355 MET A CA 1
ATOM 2869 C C . MET A 1 355 ? -14.796 -15.138 30.991 1.00 92.81 355 MET A C 1
ATOM 2871 O O . MET A 1 355 ? -14.697 -16.342 30.737 1.00 92.81 355 MET A O 1
ATOM 2875 N N . ASP A 1 356 ? -15.943 -14.544 31.337 1.00 93.56 356 ASP A N 1
ATOM 2876 C CA . ASP A 1 356 ? -17.238 -15.223 31.467 1.00 93.56 356 ASP A CA 1
ATOM 2877 C C . ASP A 1 356 ? -18.036 -15.229 30.149 1.00 93.56 356 ASP A C 1
ATOM 2879 O O . ASP A 1 356 ? -18.949 -16.038 29.971 1.00 93.56 356 ASP A O 1
ATOM 2883 N N . ALA A 1 357 ? -17.696 -14.348 29.202 1.00 93.12 357 ALA A N 1
ATOM 2884 C CA . ALA A 1 357 ? -18.311 -14.318 27.879 1.00 93.12 357 ALA A CA 1
ATOM 2885 C C . ALA A 1 357 ? -17.963 -15.569 27.049 1.00 93.12 357 ALA A C 1
ATOM 2887 O O . ALA A 1 357 ? -16.882 -16.150 27.167 1.00 93.12 357 ALA A O 1
ATOM 2888 N N . THR A 1 358 ? -18.884 -15.977 26.168 1.00 91.25 358 THR A N 1
ATOM 2889 C CA . THR A 1 358 ? -18.680 -17.069 25.201 1.00 91.25 358 THR A CA 1
ATOM 2890 C C . THR A 1 358 ? -19.040 -16.580 23.789 1.00 91.25 358 THR A C 1
ATOM 2892 O O . THR A 1 358 ? -20.227 -16.447 23.492 1.00 91.25 358 THR A O 1
ATOM 2895 N N . PRO A 1 359 ? -18.052 -16.308 22.911 1.00 90.50 359 PRO A N 1
ATOM 2896 C CA . PRO A 1 359 ? -16.610 -16.404 23.158 1.00 90.50 359 PRO A CA 1
ATOM 2897 C C . PRO A 1 359 ? -16.116 -15.347 24.160 1.00 90.50 359 PRO A C 1
ATOM 2899 O O . PRO A 1 359 ? -16.726 -14.287 24.297 1.00 90.50 359 PRO A O 1
ATOM 2902 N N . ARG A 1 360 ? -14.993 -15.630 24.838 1.00 91.38 360 ARG A N 1
ATOM 2903 C CA . ARG A 1 360 ? -14.315 -14.650 25.703 1.00 91.38 360 ARG A CA 1
ATOM 2904 C C . ARG A 1 360 ? -13.949 -13.415 24.893 1.00 91.38 360 ARG A C 1
ATOM 2906 O O . ARG A 1 360 ? -13.568 -13.535 23.725 1.00 91.38 360 ARG A O 1
ATOM 2913 N N . THR A 1 361 ? -14.025 -12.243 25.512 1.00 91.81 361 THR A N 1
ATOM 2914 C CA . THR A 1 361 ? -13.761 -10.980 24.816 1.00 91.81 361 THR A CA 1
ATOM 2915 C C . THR A 1 361 ? -12.631 -10.196 25.467 1.00 91.81 361 THR A C 1
ATOM 2917 O O . THR A 1 361 ? -12.347 -10.335 26.655 1.00 91.81 361 THR A O 1
ATOM 2920 N N . ALA A 1 362 ? -11.966 -9.387 24.646 1.00 90.19 362 ALA A N 1
ATOM 2921 C CA . ALA A 1 362 ? -10.985 -8.401 25.068 1.00 90.19 362 ALA A CA 1
ATOM 2922 C C . ALA A 1 362 ? -11.251 -7.117 24.278 1.00 90.19 362 ALA A C 1
ATOM 2924 O O . ALA A 1 362 ? -11.352 -7.171 23.046 1.00 90.19 362 ALA A O 1
ATOM 2925 N N . HIS A 1 363 ? -11.382 -6.001 24.985 1.00 89.44 363 HIS A N 1
ATOM 2926 C CA . HIS A 1 363 ? -11.704 -4.684 24.447 1.00 89.44 363 HIS A CA 1
ATOM 2927 C C . HIS A 1 363 ? -10.622 -3.686 24.851 1.00 89.44 363 HIS A C 1
ATOM 2929 O O . HIS A 1 363 ? -10.143 -3.732 25.984 1.00 89.44 363 HIS A O 1
ATOM 2935 N N . LEU A 1 364 ? -10.236 -2.831 23.904 1.00 87.25 364 LEU A N 1
ATOM 2936 C CA . LEU A 1 364 ? -9.272 -1.747 24.083 1.00 87.25 364 LEU A CA 1
ATOM 2937 C C . LEU A 1 364 ? -9.998 -0.408 24.217 1.00 87.25 364 LEU A C 1
ATOM 2939 O O . LEU A 1 364 ? -10.996 -0.243 23.475 1.00 87.25 364 LEU A O 1
#

pLDDT: mean 77.5, std 24.14, range [19.34, 98.12]

Radius of gyration: 49.3 Å; chains: 1; bounding box: 100×53×140 Å

Organism: NCBI:txid222440